Protein AF-0000000080283613 (afdb_homodimer)

Nearest PDB structures (foldseek):
  2hh6-assembly1_A-2  TM=7.782E-01  e=1.490E-05  Halalkalibacterium halodurans
  2o4t-assembly1_A-2  TM=7.620E-01  e=9.852E-04  Halalkalibacterium halodurans
  2o3l-assembly2_B  TM=8.936E-01  e=4.962E-03  Bacillus cereus ATCC 10987
  2hh6-assembly1_A-2  TM=7.787E-01  e=1.954E-05  Halalkalibacterium halodurans
  2o4t-assembly1_A-2  TM=7.621E-01  e=9.080E-04  Halalkalibacterium halodurans

Organism: Amycolatopsis orientalis (NCBI:txid31958)

Solvent-accessible surface area (backbone atoms only — not comparable to full-atom values): 13951 Å² total; per-residue (Å²): 130,65,65,64,50,48,53,50,48,51,50,51,52,51,50,50,50,50,53,52,50,52,52,49,52,50,51,51,49,52,54,55,44,67,70,39,58,70,45,58,30,43,31,48,50,24,52,48,56,44,38,75,74,58,33,36,85,50,66,68,58,33,52,52,49,54,47,51,50,51,51,54,52,51,52,27,61,75,68,65,50,56,57,51,74,75,40,46,95,42,51,63,61,41,52,43,56,58,28,51,76,38,79,85,22,29,60,65,63,49,46,48,50,49,32,43,49,32,39,49,51,22,35,52,50,54,59,54,63,76,100,130,64,65,64,52,48,54,49,48,51,50,50,51,50,52,51,52,50,52,52,51,50,52,50,52,49,51,50,47,52,54,55,43,67,68,40,60,68,46,58,30,44,31,48,51,24,51,49,55,44,40,75,75,55,34,35,86,49,68,68,58,33,52,52,48,53,48,50,52,48,52,54,52,51,52,28,60,74,68,64,50,56,57,51,75,76,40,46,94,42,51,64,60,43,52,43,56,60,28,51,75,37,82,84,21,28,60,66,62,50,47,49,51,50,31,43,50,31,39,49,54,22,36,50,50,54,59,54,64,77,100

Structure (mmCIF, N/CA/C/O backbone):
data_AF-0000000080283613-model_v1
#
loop_
_entity.id
_entity.type
_entity.pdbx_description
1 polymer 'DUF1048 domain-containing protein'
#
loop_
_atom_site.group_PDB
_atom_site.id
_atom_site.type_symbol
_atom_site.label_atom_id
_atom_site.label_alt_id
_atom_site.label_comp_id
_atom_site.label_asym_id
_atom_site.label_entity_id
_atom_site.label_seq_id
_atom_site.pdbx_PDB_ins_code
_atom_site.Cartn_x
_atom_site.Cartn_y
_atom_site.Cartn_z
_atom_site.occupancy
_atom_site.B_iso_or_equiv
_atom_site.auth_seq_id
_atom_site.auth_comp_id
_atom_site.auth_asym_id
_atom_site.auth_atom_id
_atom_site.pdbx_PDB_model_num
ATOM 1 N N . MET A 1 1 ? -47.25 -11.719 -13.688 1 43.16 1 MET A N 1
ATOM 2 C CA . MET A 1 1 ? -46.344 -12.406 -12.766 1 43.16 1 MET A CA 1
ATOM 3 C C . MET A 1 1 ? -45 -12.656 -13.422 1 43.16 1 MET A C 1
ATOM 5 O O . MET A 1 1 ? -44 -12.898 -12.727 1 43.16 1 MET A O 1
ATOM 9 N N . SER A 1 2 ? -44.844 -13.016 -14.789 1 56.16 2 SER A N 1
ATOM 10 C CA . SER A 1 2 ? -44.062 -14.016 -15.523 1 56.16 2 SER A CA 1
ATOM 11 C C . SER A 1 2 ? -42.719 -13.461 -15.922 1 56.16 2 SER A C 1
ATOM 13 O O . SER A 1 2 ? -41.719 -14.172 -15.859 1 56.16 2 SER A O 1
ATOM 15 N N . THR A 1 3 ? -42.719 -12.234 -16.453 1 64.81 3 THR A N 1
ATOM 16 C CA . THR A 1 3 ? -41.531 -11.781 -17.141 1 64.81 3 THR A CA 1
ATOM 17 C C . THR A 1 3 ? -40.469 -11.344 -16.125 1 64.81 3 THR A C 1
ATOM 19 O O . THR A 1 3 ? -39.281 -11.508 -16.359 1 64.81 3 THR A O 1
ATOM 22 N N . SER A 1 4 ? -40.844 -10.836 -15.062 1 71.5 4 SER A N 1
ATOM 23 C CA . SER A 1 4 ? -39.906 -10.391 -14.055 1 71.5 4 SER A CA 1
ATOM 24 C C . SER A 1 4 ? -39.156 -11.578 -13.43 1 71.5 4 SER A C 1
ATOM 26 O O . SER A 1 4 ? -37.969 -11.477 -13.102 1 71.5 4 SER A O 1
ATOM 28 N N . ASP A 1 5 ? -39.938 -12.648 -13.391 1 70.5 5 ASP A N 1
ATOM 29 C CA . ASP A 1 5 ? -39.375 -13.859 -12.805 1 70.5 5 ASP A CA 1
ATOM 30 C C . ASP A 1 5 ? -38.312 -14.469 -13.703 1 70.5 5 ASP A C 1
ATOM 32 O O . ASP A 1 5 ? -37.312 -15.008 -13.211 1 70.5 5 ASP A O 1
ATOM 36 N N . THR A 1 6 ? -38.562 -14.164 -15.008 1 82.44 6 THR A N 1
ATOM 37 C CA . THR A 1 6 ? -37.625 -14.727 -15.961 1 82.44 6 THR A CA 1
ATOM 38 C C . THR A 1 6 ? -36.312 -13.953 -15.961 1 82.44 6 THR A C 1
ATOM 40 O O . THR A 1 6 ? -35.219 -14.547 -16 1 82.44 6 THR A O 1
ATOM 43 N N . GLU A 1 7 ? -36.406 -12.641 -15.805 1 85.44 7 GLU A N 1
ATOM 44 C CA . GLU A 1 7 ? -35.219 -11.812 -15.789 1 85.44 7 GLU A CA 1
ATOM 45 C C . GLU A 1 7 ? -34.375 -12.062 -14.531 1 85.44 7 GLU A C 1
ATOM 47 O O . GLU A 1 7 ? -33.156 -12.133 -14.594 1 85.44 7 GLU A O 1
ATOM 52 N N . GLU A 1 8 ? -35.156 -12.227 -13.453 1 87.62 8 GLU A N 1
ATOM 53 C CA . GLU A 1 8 ? -34.469 -12.562 -12.203 1 87.62 8 GLU A CA 1
ATOM 54 C C . GLU A 1 8 ? -33.844 -13.938 -12.281 1 87.62 8 GLU A C 1
ATOM 56 O O . GLU A 1 8 ? -32.719 -14.133 -11.789 1 87.62 8 GLU A O 1
ATOM 61 N N . GLY A 1 9 ? -34.5 -14.805 -12.844 1 86.88 9 GLY A N 1
ATOM 62 C CA . GLY A 1 9 ? -33.969 -16.141 -13.055 1 86.88 9 GLY A CA 1
ATOM 63 C C . GLY A 1 9 ? -32.719 -16.141 -13.914 1 86.88 9 GLY A C 1
ATOM 64 O O . GLY A 1 9 ? -31.734 -16.828 -13.586 1 86.88 9 GLY A O 1
ATOM 65 N N . ASN A 1 10 ? -32.75 -15.305 -14.93 1 89.75 10 ASN A N 1
ATOM 66 C CA . ASN A 1 10 ? -31.594 -15.195 -15.828 1 89.75 10 ASN A CA 1
ATOM 67 C C . ASN A 1 10 ? -30.391 -14.555 -15.133 1 89.75 10 ASN A C 1
ATOM 69 O O . ASN A 1 10 ? -29.266 -15 -15.305 1 89.75 10 ASN A O 1
ATOM 73 N N . PHE A 1 11 ? -30.828 -13.555 -14.328 1 89.19 11 PHE A N 1
ATOM 74 C CA . PHE A 1 11 ? -29.766 -12.883 -13.586 1 89.19 11 PHE A CA 1
ATOM 75 C C . PHE A 1 11 ? -29.094 -13.836 -12.609 1 89.19 11 PHE A C 1
ATOM 77 O O . PHE A 1 11 ? -27.875 -13.906 -12.539 1 89.19 11 PHE A O 1
ATOM 84 N N . ILE A 1 12 ? -29.797 -14.609 -11.867 1 90.62 12 ILE A N 1
ATOM 85 C CA . ILE A 1 12 ? -29.281 -15.531 -10.859 1 90.62 12 ILE A CA 1
ATOM 86 C C . ILE A 1 12 ? -28.453 -16.625 -11.531 1 90.62 12 ILE A C 1
ATOM 88 O O . ILE A 1 12 ? -27.391 -17 -11.031 1 90.62 12 ILE A O 1
ATOM 92 N N . SER A 1 13 ? -29 -17.094 -12.625 1 89.88 13 SER A N 1
ATOM 93 C CA . SER A 1 13 ? -28.297 -18.141 -13.359 1 89.88 13 SER A CA 1
ATOM 94 C C . SER A 1 13 ? -26.938 -17.641 -13.859 1 89.88 13 SER A C 1
ATOM 96 O O . SER A 1 13 ? -25.938 -18.359 -13.797 1 89.88 13 SER A O 1
ATOM 98 N N . ARG A 1 14 ? -26.922 -16.484 -14.297 1 87.38 14 ARG A N 1
ATOM 99 C CA . ARG A 1 14 ? -25.688 -15.883 -14.781 1 87.38 14 ARG A CA 1
ATOM 100 C C . ARG A 1 14 ? -24.672 -15.703 -13.648 1 87.38 14 ARG A C 1
ATOM 102 O O . ARG A 1 14 ? -23.5 -16.031 -13.797 1 87.38 14 ARG A O 1
ATOM 109 N N . ALA A 1 15 ? -25.25 -15.289 -12.562 1 87.31 15 ALA A N 1
ATOM 110 C CA . ALA A 1 15 ? 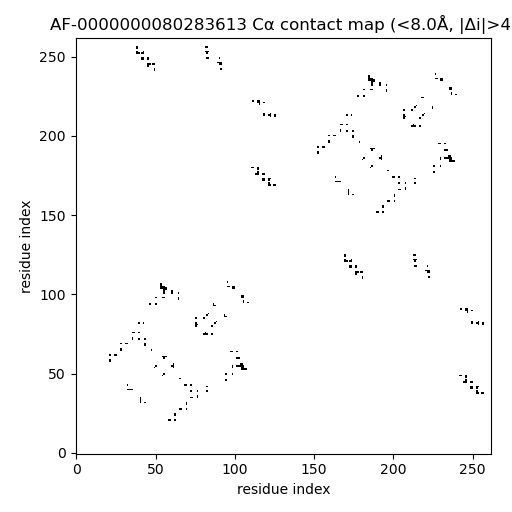-24.422 -15.078 -11.391 1 87.31 15 ALA A CA 1
ATOM 111 C C . ALA A 1 15 ? -23.828 -16.406 -10.891 1 87.31 15 ALA A C 1
ATOM 113 O O . ALA A 1 15 ? -22.641 -16.484 -10.578 1 87.31 15 ALA A O 1
ATOM 114 N N . LEU A 1 16 ? -24.562 -17.375 -10.844 1 88.94 16 LEU A N 1
ATOM 115 C CA . LEU A 1 16 ? -24.125 -18.688 -10.406 1 88.94 16 LEU A CA 1
ATOM 116 C C . LEU A 1 16 ? -23.062 -19.25 -11.352 1 88.94 16 LEU A C 1
ATOM 118 O O . LEU A 1 16 ? -22.078 -19.828 -10.906 1 88.94 16 LEU A O 1
ATOM 122 N N . SER A 1 17 ? -23.328 -19.094 -12.586 1 87.69 17 SER A N 1
ATOM 123 C CA . SER A 1 17 ? -22.375 -19.562 -13.594 1 87.69 17 SER A CA 1
ATOM 124 C C . SER A 1 17 ? -21.031 -18.844 -13.461 1 87.69 17 SER A C 1
ATOM 126 O O . SER A 1 17 ? -19.969 -19.469 -13.609 1 87.69 17 SER A O 1
ATOM 128 N N . GLN A 1 18 ? -21.141 -17.609 -13.195 1 87.31 18 GLN A N 1
ATOM 129 C CA . GLN A 1 18 ? -19.922 -16.828 -13.016 1 87.31 18 GLN A CA 1
ATOM 130 C C . GLN A 1 18 ? -19.125 -17.312 -11.805 1 87.31 18 GLN A C 1
ATOM 132 O O . GLN A 1 18 ? -17.906 -17.5 -11.875 1 87.31 18 GLN A O 1
ATOM 137 N N . VAL A 1 19 ? -19.781 -17.578 -10.75 1 87.31 19 VAL A N 1
ATOM 138 C CA . VAL A 1 19 ? -19.172 -18.016 -9.508 1 87.31 19 VAL A CA 1
ATOM 139 C C . VAL A 1 19 ? -18.531 -19.391 -9.703 1 87.31 19 VAL A C 1
ATOM 141 O O . VAL A 1 19 ? -17.391 -19.609 -9.281 1 87.31 19 VAL A O 1
ATOM 144 N N . ILE A 1 20 ? -19.156 -20.25 -10.352 1 83.62 20 ILE A N 1
ATOM 145 C CA . ILE A 1 20 ? -18.641 -21.594 -10.625 1 83.62 20 ILE A CA 1
ATOM 146 C C . ILE A 1 20 ? -17.422 -21.5 -11.531 1 83.62 20 ILE A C 1
ATOM 148 O O . ILE A 1 20 ? -16.406 -22.172 -11.297 1 83.62 20 ILE A O 1
ATOM 152 N N . GLY A 1 21 ? -17.516 -20.656 -12.5 1 84.25 21 GLY A N 1
ATOM 153 C CA . GLY A 1 21 ? -16.391 -20.453 -13.406 1 84.25 21 GLY A CA 1
ATOM 154 C C . GLY A 1 21 ? -15.164 -19.906 -12.703 1 84.25 21 GLY A C 1
ATOM 155 O O . GLY A 1 21 ? -14.047 -20.375 -12.945 1 84.25 21 GLY A O 1
ATOM 156 N N . ASP A 1 22 ? -15.469 -19.016 -11.844 1 90 22 ASP A N 1
ATOM 157 C CA . ASP A 1 22 ? -14.375 -18.406 -11.086 1 90 22 ASP A CA 1
ATOM 158 C C . ASP A 1 22 ? -13.711 -19.438 -10.172 1 90 22 ASP A C 1
ATOM 160 O O . ASP A 1 22 ? -12.484 -19.484 -10.07 1 90 22 ASP A O 1
ATOM 164 N N . LYS A 1 23 ? -14.469 -20.219 -9.586 1 93 23 LYS A N 1
ATOM 165 C CA . LYS A 1 23 ? -13.945 -21.25 -8.695 1 93 23 LYS A CA 1
ATOM 166 C C . LYS A 1 23 ? -13.125 -22.281 -9.461 1 93 23 LYS A C 1
ATOM 168 O O . LYS A 1 23 ? -12.094 -22.75 -8.977 1 93 23 LYS A O 1
ATOM 173 N N . ARG A 1 24 ? -13.633 -22.672 -10.625 1 95.06 24 ARG A N 1
ATOM 174 C CA . ARG A 1 24 ? -12.914 -23.625 -11.469 1 95.06 24 ARG A CA 1
ATOM 175 C C . ARG A 1 24 ? -11.562 -23.047 -11.898 1 95.06 24 ARG A C 1
ATOM 177 O O . ARG A 1 24 ? -10.547 -23.75 -11.828 1 95.06 24 ARG A O 1
ATOM 184 N N . ARG A 1 25 ? -11.555 -21.922 -12.344 1 96.12 25 ARG A N 1
ATOM 185 C CA . ARG A 1 25 ? -10.312 -21.297 -12.773 1 96.12 25 ARG A CA 1
ATOM 186 C C . ARG A 1 25 ? -9.328 -21.172 -11.617 1 96.12 25 ARG A C 1
ATOM 188 O O . ARG A 1 25 ? -8.125 -21.359 -11.797 1 96.12 25 ARG A O 1
ATOM 195 N N . TRP A 1 26 ? -9.844 -20.922 -10.438 1 96.56 26 TRP A N 1
ATOM 196 C CA . TRP A 1 26 ? -9 -20.844 -9.25 1 96.56 26 TRP A CA 1
ATOM 197 C C . TRP A 1 26 ? -8.367 -22.203 -8.953 1 96.56 26 TRP A C 1
ATOM 199 O O . TRP A 1 26 ? -7.164 -22.297 -8.695 1 96.56 26 TRP A O 1
ATOM 209 N N . ARG A 1 27 ? -9.164 -23.172 -9.078 1 96.75 27 ARG A N 1
ATOM 210 C CA . ARG A 1 27 ? -8.656 -24.516 -8.844 1 96.75 27 ARG A CA 1
ATOM 211 C C . ARG A 1 27 ? -7.59 -24.891 -9.867 1 96.75 27 ARG A C 1
ATOM 213 O O . ARG A 1 27 ? -6.586 -25.516 -9.523 1 96.75 27 ARG A O 1
ATOM 220 N N . GLN A 1 28 ? -7.852 -24.547 -11.047 1 97.94 28 GLN A N 1
ATOM 221 C CA . GLN A 1 28 ? -6.879 -24.797 -12.102 1 97.94 28 GLN A CA 1
ATOM 222 C C . GLN A 1 28 ? -5.586 -24.031 -11.852 1 97.94 28 GLN A C 1
ATOM 224 O O . GLN A 1 28 ? -4.492 -24.578 -12.023 1 97.94 28 GLN A O 1
ATOM 229 N N . TYR A 1 29 ? -5.672 -22.797 -11.484 1 98.25 29 TYR A N 1
ATOM 230 C CA . TYR A 1 29 ? -4.52 -21.969 -11.148 1 98.25 29 TYR A CA 1
ATOM 231 C C . TYR A 1 29 ? -3.699 -22.609 -10.031 1 98.25 29 TYR A C 1
ATOM 233 O O . TYR A 1 29 ? -2.479 -22.734 -10.148 1 98.25 29 TYR A O 1
ATOM 241 N N . LYS A 1 30 ? -4.352 -23.047 -9 1 98.31 30 LYS A N 1
ATOM 242 C CA . LYS A 1 30 ? -3.66 -23.641 -7.863 1 98.31 30 LYS A CA 1
ATOM 243 C C . LYS A 1 30 ? -2.977 -24.938 -8.258 1 98.31 30 LYS A C 1
ATOM 245 O O . LYS A 1 30 ? -1.883 -25.25 -7.777 1 98.31 30 LYS A O 1
ATOM 250 N N . ALA A 1 31 ? -3.66 -25.734 -9.125 1 98.56 31 ALA A N 1
ATOM 251 C CA . ALA A 1 31 ? -3.062 -26.96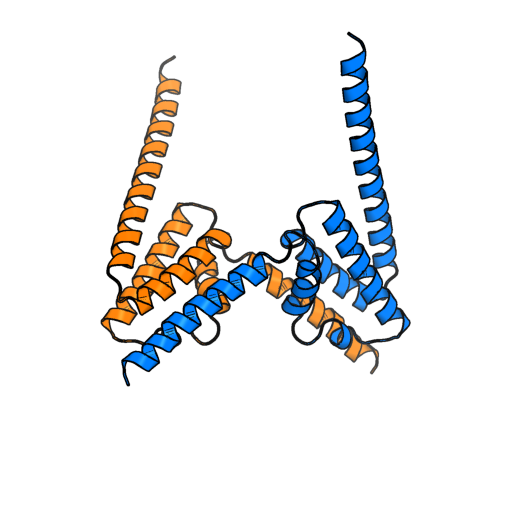9 -9.625 1 98.56 31 ALA A CA 1
ATOM 252 C C . ALA A 1 31 ? -1.787 -26.688 -10.414 1 98.56 31 ALA A C 1
ATOM 254 O O . ALA A 1 31 ? -0.791 -27.391 -10.273 1 98.56 31 ALA A O 1
ATOM 255 N N . ARG A 1 32 ? -1.841 -25.656 -11.234 1 98.69 32 ARG A N 1
ATOM 256 C CA . ARG A 1 32 ? -0.672 -25.234 -12 1 98.69 32 ARG A CA 1
ATOM 257 C C . ARG A 1 32 ? 0.475 -24.844 -11.078 1 98.69 32 ARG A C 1
ATOM 259 O O . ARG A 1 32 ? 1.613 -25.266 -11.266 1 98.69 32 ARG A O 1
ATOM 266 N N . VAL A 1 33 ? 0.174 -24.078 -10.086 1 98.69 33 VAL A N 1
ATOM 267 C CA . VAL A 1 33 ? 1.188 -23.578 -9.164 1 98.69 33 VAL A CA 1
ATOM 268 C C . VAL A 1 33 ? 1.813 -24.75 -8.406 1 98.69 33 VAL A C 1
ATOM 270 O O . VAL A 1 33 ? 3.031 -24.797 -8.211 1 98.69 33 VAL A O 1
ATOM 273 N N . LYS A 1 34 ? 1.028 -25.688 -8.055 1 98.56 34 LYS A N 1
ATOM 274 C CA . LYS A 1 34 ? 1.486 -26.859 -7.309 1 98.56 34 LYS A CA 1
ATOM 275 C C . LYS A 1 34 ? 2.488 -27.672 -8.125 1 98.56 34 LYS A C 1
ATOM 277 O O . LYS A 1 34 ? 3.348 -28.344 -7.559 1 98.56 34 LYS A O 1
ATOM 282 N N . GLN A 1 35 ? 2.426 -27.609 -9.398 1 98.44 35 GLN A N 1
ATOM 283 C CA . GLN A 1 35 ? 3.281 -28.406 -10.273 1 98.44 35 GLN A CA 1
ATOM 284 C C . GLN A 1 35 ? 4.633 -27.719 -10.484 1 98.44 35 GLN A C 1
ATOM 286 O O . GLN A 1 35 ? 5.551 -28.328 -11.047 1 98.44 35 GLN A O 1
ATOM 291 N N . LEU A 1 36 ? 4.773 -26.5 -10.07 1 98.62 36 LEU A N 1
ATOM 292 C CA . LEU A 1 36 ? 6.031 -25.781 -10.234 1 98.62 36 LEU A CA 1
ATOM 293 C C . LEU A 1 36 ? 7.117 -26.375 -9.336 1 98.62 36 LEU A C 1
ATOM 295 O O . LEU A 1 36 ? 6.82 -26.906 -8.266 1 98.62 36 LEU A O 1
ATOM 299 N N . PRO A 1 37 ? 8.391 -26.281 -9.812 1 98.12 37 PRO A N 1
ATOM 300 C CA . PRO A 1 37 ? 9.477 -26.609 -8.891 1 98.12 37 PRO A CA 1
ATOM 301 C C . PRO A 1 37 ? 9.398 -25.844 -7.578 1 98.12 37 PRO A C 1
ATOM 303 O O . PRO A 1 37 ? 8.875 -24.719 -7.551 1 98.12 37 PRO A O 1
ATOM 306 N N . PRO A 1 38 ? 9.906 -26.281 -6.512 1 97.5 38 PRO A N 1
ATOM 307 C CA . PRO A 1 38 ? 9.672 -25.75 -5.172 1 97.5 38 PRO A CA 1
ATOM 308 C C . PRO A 1 38 ? 10.023 -24.266 -5.066 1 97.5 38 PRO A C 1
ATOM 310 O O . PRO A 1 38 ? 9.258 -23.484 -4.488 1 97.5 38 PRO A O 1
ATOM 313 N N . ASP A 1 39 ? 11.172 -23.859 -5.641 1 97.5 39 ASP A N 1
ATOM 314 C CA . ASP A 1 39 ? 11.578 -22.469 -5.508 1 97.5 39 ASP A CA 1
ATOM 315 C C . ASP A 1 39 ? 10.656 -21.547 -6.312 1 97.5 39 ASP A C 1
ATOM 317 O O . ASP A 1 39 ? 10.305 -20.453 -5.855 1 97.5 39 ASP A O 1
ATOM 321 N N . TYR A 1 40 ? 10.25 -22.031 -7.484 1 98.5 40 TYR A N 1
ATOM 322 C CA . TYR A 1 40 ? 9.328 -21.25 -8.297 1 98.5 40 TYR A CA 1
ATOM 323 C C . TYR A 1 40 ? 7.957 -21.156 -7.641 1 98.5 40 TYR A C 1
ATOM 325 O O . TYR A 1 40 ? 7.316 -20.109 -7.656 1 98.5 40 TYR A O 1
ATOM 333 N N . ARG A 1 41 ? 7.551 -22.234 -7.023 1 98.62 41 ARG A N 1
ATOM 334 C CA . ARG A 1 41 ? 6.285 -22.266 -6.301 1 98.62 41 ARG A CA 1
ATOM 335 C C . ARG A 1 41 ? 6.293 -21.281 -5.137 1 98.62 41 ARG A C 1
ATOM 337 O O . ARG A 1 41 ? 5.336 -20.531 -4.949 1 98.62 41 ARG A O 1
ATOM 344 N N . ALA A 1 42 ? 7.398 -21.25 -4.41 1 98.25 42 ALA A N 1
ATOM 345 C CA . ALA A 1 42 ? 7.531 -20.328 -3.283 1 98.25 42 ALA A CA 1
ATOM 346 C C . ALA A 1 42 ? 7.453 -18.875 -3.752 1 98.25 42 ALA A C 1
ATOM 348 O O . ALA A 1 42 ? 6.84 -18.031 -3.092 1 98.25 42 ALA A O 1
ATOM 349 N N . ALA A 1 43 ? 8.086 -18.609 -4.914 1 98.62 43 ALA A N 1
ATOM 350 C CA . ALA A 1 43 ? 8.039 -17.266 -5.48 1 98.62 43 ALA A CA 1
ATOM 351 C C . ALA A 1 43 ? 6.613 -16.875 -5.855 1 98.62 43 ALA A C 1
ATOM 353 O O . ALA A 1 43 ? 6.148 -15.789 -5.512 1 98.62 43 ALA A O 1
ATOM 354 N N . VAL A 1 44 ? 5.918 -17.781 -6.469 1 98.81 44 VAL A N 1
ATOM 355 C CA . VAL A 1 44 ? 4.551 -17.516 -6.902 1 98.81 44 VAL A CA 1
ATOM 356 C C . VAL A 1 44 ? 3.646 -17.344 -5.684 1 98.81 44 VAL A C 1
ATOM 358 O O . VAL A 1 44 ? 2.758 -16.484 -5.672 1 98.81 44 VAL A O 1
ATOM 361 N N . ASP A 1 45 ? 3.898 -18.094 -4.648 1 98.62 45 ASP A N 1
ATOM 362 C CA . ASP A 1 45 ? 3.125 -17.953 -3.42 1 98.62 45 ASP A CA 1
ATOM 363 C C . ASP A 1 45 ? 3.295 -16.547 -2.828 1 98.62 45 ASP A C 1
ATOM 365 O O . ASP A 1 45 ? 2.33 -15.953 -2.348 1 98.62 45 ASP A O 1
ATOM 369 N N . GLY A 1 46 ? 4.527 -16.062 -2.855 1 98.5 46 GLY A N 1
ATOM 370 C CA . GLY A 1 46 ? 4.781 -14.695 -2.42 1 98.5 46 GLY A CA 1
ATOM 371 C C . GLY A 1 46 ? 4.062 -13.656 -3.262 1 98.5 46 GLY A C 1
ATOM 372 O O . GLY A 1 46 ? 3.453 -12.727 -2.725 1 98.5 46 GLY A O 1
ATOM 373 N N . VAL A 1 47 ? 4.062 -13.836 -4.555 1 98.75 47 VAL A N 1
ATOM 374 C CA . VAL A 1 47 ? 3.383 -12.938 -5.48 1 98.75 47 VAL A CA 1
ATOM 375 C C . VAL A 1 47 ? 1.875 -13.008 -5.254 1 98.75 47 VAL A C 1
ATOM 377 O O . VAL A 1 47 ? 1.205 -11.969 -5.184 1 98.75 47 VAL A O 1
ATOM 380 N N . GLU A 1 48 ? 1.401 -14.188 -5.117 1 98.5 48 GLU A N 1
ATOM 381 C CA . GLU A 1 48 ? -0.023 -14.414 -4.891 1 98.5 48 GLU A CA 1
ATOM 382 C C . GLU A 1 48 ? -0.508 -13.688 -3.643 1 98.5 48 GLU A C 1
ATOM 384 O O . GLU A 1 48 ? -1.526 -12.992 -3.678 1 98.5 48 GLU A O 1
ATOM 389 N N . ARG A 1 49 ? 0.193 -13.844 -2.588 1 97.69 49 ARG A N 1
ATOM 390 C CA . ARG A 1 49 ? -0.173 -13.18 -1.343 1 97.69 49 ARG A CA 1
ATOM 391 C C . ARG A 1 49 ? -0.218 -11.664 -1.524 1 97.69 49 ARG A C 1
ATOM 393 O O . ARG A 1 49 ? -1.15 -11.008 -1.06 1 97.69 49 ARG A O 1
ATOM 400 N N . TYR A 1 50 ? 0.764 -11.125 -2.189 1 97.69 50 TYR A N 1
ATOM 401 C CA . TYR A 1 50 ? 0.814 -9.688 -2.441 1 97.69 50 TYR A CA 1
ATOM 402 C C . TYR A 1 50 ? -0.372 -9.242 -3.289 1 97.69 50 TYR A C 1
ATOM 404 O O . TYR A 1 50 ? -0.981 -8.203 -3.016 1 97.69 50 TYR A O 1
ATOM 412 N N . LEU A 1 51 ? -0.728 -10.031 -4.297 1 96.88 51 LEU A N 1
ATOM 413 C CA . LEU A 1 51 ? -1.838 -9.703 -5.188 1 96.88 51 LEU A CA 1
ATOM 414 C C . LEU A 1 51 ? -3.168 -9.773 -4.445 1 96.88 51 LEU A C 1
ATOM 416 O O . LEU A 1 51 ? -4.098 -9.031 -4.754 1 96.88 51 LEU A O 1
ATOM 420 N N . MET A 1 52 ? -3.279 -10.672 -3.482 1 95 52 MET A N 1
ATOM 421 C CA . MET A 1 52 ? -4.496 -10.789 -2.686 1 95 52 MET A CA 1
ATOM 422 C C . MET A 1 52 ? -4.754 -9.508 -1.894 1 95 52 MET A C 1
ATOM 424 O O . MET A 1 52 ? -5.906 -9.156 -1.628 1 95 52 MET A O 1
ATOM 428 N N . HIS A 1 53 ? -3.73 -8.781 -1.635 1 92.88 53 HIS A N 1
ATOM 429 C CA . HIS A 1 53 ? -3.869 -7.562 -0.842 1 92.88 53 HIS A CA 1
ATOM 430 C C . HIS A 1 53 ? -4.004 -6.332 -1.736 1 92.88 53 HIS A C 1
ATOM 432 O O . HIS A 1 53 ? -4.758 -5.41 -1.424 1 92.88 53 HIS A O 1
ATOM 438 N N . PHE A 1 54 ? -3.277 -6.375 -2.906 1 92.44 54 PHE A N 1
ATOM 439 C CA . PHE A 1 54 ? -3.131 -5.113 -3.619 1 92.44 54 PHE A CA 1
ATOM 440 C C . PHE A 1 54 ? -3.512 -5.273 -5.086 1 92.44 54 PHE A C 1
ATOM 442 O O . PHE A 1 54 ? -3.428 -4.316 -5.863 1 92.44 54 PHE A O 1
ATOM 449 N N . GLY A 1 55 ? -3.867 -6.461 -5.461 1 93.56 55 GLY A N 1
ATOM 450 C CA . GLY A 1 55 ? -4.266 -6.707 -6.836 1 93.56 55 GLY A CA 1
ATOM 451 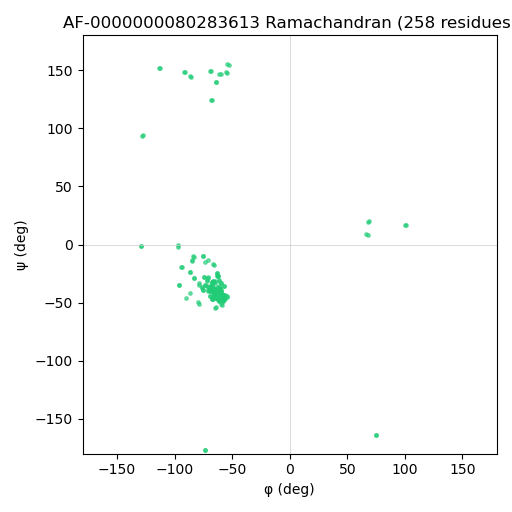C C . GLY A 1 55 ? -5.641 -6.156 -7.168 1 93.56 55 GLY A C 1
ATOM 452 O O . GLY A 1 55 ? -6.227 -5.418 -6.375 1 93.56 55 GLY A O 1
ATOM 453 N N . PRO A 1 56 ? -6.07 -6.434 -8.422 1 92.44 56 PRO A N 1
ATOM 454 C CA . PRO A 1 56 ? -7.41 -6 -8.836 1 92.44 56 PRO A CA 1
ATOM 455 C C . PRO A 1 56 ? -8.508 -6.504 -7.895 1 92.44 56 PRO A C 1
ATOM 457 O O . PRO A 1 56 ? -8.438 -7.633 -7.406 1 92.44 56 PRO A O 1
ATOM 460 N N . THR A 1 57 ? -9.594 -5.695 -7.754 1 88.62 57 THR A N 1
ATOM 461 C CA . THR A 1 57 ? -10.648 -6.035 -6.809 1 88.62 57 THR A CA 1
ATOM 462 C C . THR A 1 57 ? -11.773 -6.801 -7.504 1 88.62 57 THR A C 1
ATOM 464 O O . THR A 1 57 ? -12.586 -7.449 -6.844 1 88.62 57 THR A O 1
ATOM 467 N N . ASP A 1 58 ? -11.781 -6.652 -8.781 1 90.31 58 ASP A N 1
ATOM 468 C CA . ASP A 1 58 ? -12.797 -7.418 -9.492 1 90.31 58 ASP A CA 1
ATOM 469 C C . ASP A 1 58 ? -12.305 -8.828 -9.805 1 90.31 58 ASP A C 1
ATOM 471 O O . ASP A 1 58 ? -11.133 -9.023 -10.133 1 90.31 58 ASP A O 1
ATOM 475 N N . GLY A 1 59 ? -13.188 -9.781 -9.758 1 90 59 GLY A N 1
ATOM 476 C CA . GLY A 1 59 ? -12.852 -11.195 -9.836 1 90 59 GLY A CA 1
ATOM 477 C C . GLY A 1 59 ? -12.234 -11.594 -11.164 1 90 59 GLY A C 1
ATOM 478 O O . GLY A 1 59 ? -11.273 -12.367 -11.195 1 90 59 GLY A O 1
ATOM 479 N N . GLU A 1 60 ? -12.781 -11.055 -12.195 1 92.25 60 GLU A N 1
ATOM 480 C CA . GLU A 1 60 ? -12.297 -11.438 -13.523 1 92.25 60 GLU A CA 1
ATOM 481 C C . GLU A 1 60 ? -10.859 -10.969 -13.742 1 92.25 60 GLU A C 1
ATOM 483 O O . GLU A 1 60 ? -10.016 -11.742 -14.203 1 92.25 60 GLU A O 1
ATOM 488 N N . SER A 1 61 ? -10.523 -9.695 -13.398 1 94 61 SER A N 1
ATOM 489 C CA . SER A 1 61 ? -9.18 -9.148 -13.531 1 94 61 SER A CA 1
ATOM 490 C C . SER A 1 61 ? -8.195 -9.891 -12.625 1 94 61 SER A C 1
ATOM 492 O O . SER A 1 61 ? -7.074 -10.195 -13.047 1 94 61 SER A O 1
ATOM 494 N N . ALA A 1 62 ? -8.68 -10.148 -11.43 1 93.94 62 ALA A N 1
ATOM 495 C CA . ALA A 1 62 ? -7.816 -10.867 -10.492 1 93.94 62 ALA A CA 1
ATOM 496 C C . ALA A 1 62 ? -7.465 -12.25 -11.023 1 93.94 62 ALA A C 1
ATOM 498 O O . ALA A 1 62 ? -6.289 -12.633 -11.055 1 93.94 62 ALA A O 1
ATOM 499 N N . THR A 1 63 ? -8.461 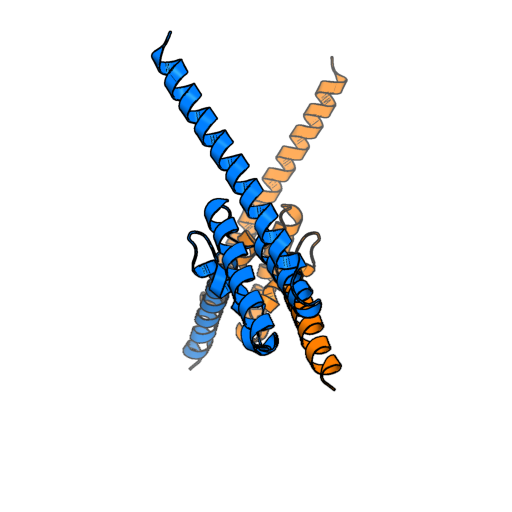-12.977 -11.484 1 95.75 63 THR A N 1
ATOM 500 C CA . THR A 1 63 ? -8.25 -14.312 -12.016 1 95.75 63 THR A CA 1
ATOM 501 C C . THR A 1 63 ? -7.285 -14.281 -13.195 1 95.75 63 THR A C 1
ATOM 503 O O . THR A 1 63 ? -6.348 -15.086 -13.258 1 95.75 63 THR A O 1
ATOM 506 N N . SER A 1 64 ? -7.484 -13.328 -14.07 1 96.12 64 SER A N 1
ATOM 507 C CA . SER A 1 64 ? -6.617 -13.195 -15.234 1 96.12 64 SER A CA 1
ATOM 508 C C . SER A 1 64 ? -5.176 -12.898 -14.82 1 96.12 64 SER A C 1
ATOM 510 O O . SER A 1 64 ? -4.234 -13.414 -15.422 1 96.12 64 SER A O 1
ATOM 512 N N . LEU A 1 65 ? -5.023 -12.109 -13.797 1 97 65 LEU A N 1
ATOM 513 C CA . LEU A 1 65 ? -3.688 -11.766 -13.328 1 97 65 LEU A CA 1
ATOM 514 C C . LEU A 1 65 ? -3.004 -12.977 -12.703 1 97 65 LEU A C 1
ATOM 516 O O . LEU A 1 65 ? -1.823 -13.227 -12.953 1 97 65 LEU A O 1
ATOM 520 N N . PHE A 1 66 ? -3.736 -13.773 -11.961 1 97.88 66 PHE A N 1
ATOM 521 C CA . PHE A 1 66 ? -3.168 -14.992 -11.398 1 97.88 66 PHE A CA 1
ATOM 522 C C . PHE A 1 66 ? -2.717 -15.945 -12.5 1 97.88 66 PHE A C 1
ATOM 524 O O . PHE A 1 66 ? -1.642 -16.547 -12.406 1 97.88 66 PHE A O 1
ATOM 531 N N . GLU A 1 67 ? -3.441 -16.031 -13.5 1 98.12 67 GLU A N 1
ATOM 532 C CA . GLU A 1 67 ? -3.092 -16.891 -14.625 1 98.12 67 GLU A CA 1
ATOM 533 C C . GLU A 1 67 ? -1.862 -16.359 -15.367 1 98.12 67 GLU A C 1
ATOM 535 O O . GLU A 1 67 ? -1.011 -17.141 -15.797 1 98.12 67 GLU A O 1
ATOM 540 N N . GLU A 1 68 ? -1.808 -15.062 -15.5 1 98.12 68 GLU A N 1
ATOM 541 C CA . GLU A 1 68 ? -0.625 -14.438 -16.078 1 98.12 68 GLU A CA 1
ATOM 542 C C . GLU A 1 68 ? 0.627 -14.766 -15.273 1 98.12 68 GLU A C 1
ATOM 544 O O . GLU A 1 68 ? 1.679 -15.07 -15.844 1 98.12 68 GLU A O 1
ATOM 549 N N . VAL A 1 69 ? 0.526 -14.727 -13.984 1 98.62 69 VAL A N 1
ATOM 550 C CA . VAL A 1 69 ? 1.642 -15.062 -13.109 1 98.62 69 VAL A CA 1
ATOM 551 C C . VAL A 1 69 ? 2.027 -16.531 -13.297 1 98.62 69 VAL A C 1
ATOM 553 O O . VAL A 1 69 ? 3.207 -16.844 -13.461 1 98.62 69 VAL A O 1
ATOM 556 N N . ALA A 1 70 ? 1.011 -17.422 -13.328 1 98.75 70 ALA A N 1
ATOM 557 C CA . ALA A 1 70 ? 1.303 -18.828 -13.562 1 98.75 70 ALA A CA 1
ATOM 558 C C . ALA A 1 70 ? 2.031 -19.031 -14.883 1 98.75 70 ALA A C 1
ATOM 560 O O . ALA A 1 70 ? 3.031 -19.75 -14.953 1 98.75 70 ALA A O 1
ATOM 561 N N . ASP A 1 71 ? 1.553 -18.344 -15.922 1 98.62 71 ASP A N 1
ATOM 562 C CA . ASP A 1 71 ? 2.182 -18.453 -17.234 1 98.62 71 ASP A CA 1
ATOM 563 C C . ASP A 1 71 ? 3.652 -18.047 -17.172 1 98.62 71 ASP A C 1
ATOM 565 O O . ASP A 1 71 ? 4.516 -18.734 -17.719 1 98.62 71 ASP A O 1
ATOM 569 N N . LEU A 1 72 ? 3.961 -16.969 -16.562 1 98.5 72 LEU A N 1
ATOM 570 C CA . LEU A 1 72 ? 5.309 -16.422 -16.484 1 98.5 72 LEU A CA 1
ATOM 571 C C . LEU A 1 72 ? 6.258 -17.375 -15.789 1 98.5 72 LEU A C 1
ATOM 573 O O . LEU A 1 72 ? 7.34 -17.672 -16.297 1 98.5 72 LEU A O 1
ATOM 577 N N . PHE A 1 73 ? 5.816 -17.922 -14.703 1 98.75 73 PHE A N 1
ATOM 578 C CA . PHE A 1 73 ? 6.723 -18.734 -13.898 1 98.75 73 PHE A CA 1
ATOM 579 C C . PHE A 1 73 ? 6.809 -20.156 -14.453 1 98.75 73 PHE A C 1
ATOM 581 O O . PHE A 1 73 ? 7.844 -20.812 -14.328 1 98.75 73 PHE A O 1
ATOM 588 N N . GLU A 1 74 ? 5.719 -20.625 -15.094 1 98.81 74 GLU A N 1
ATOM 589 C CA . GLU A 1 74 ? 5.785 -21.922 -15.789 1 98.81 74 GLU A CA 1
ATOM 590 C C . GLU A 1 74 ? 6.809 -21.875 -16.922 1 98.81 74 GLU A C 1
ATOM 592 O O . GLU A 1 74 ? 7.605 -22.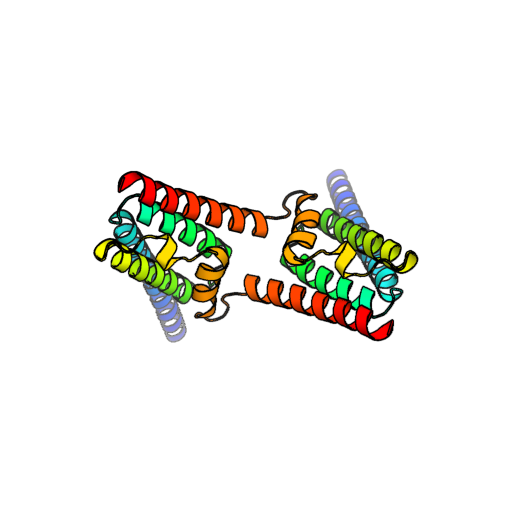812 -17.078 1 98.81 74 GLU A O 1
ATOM 597 N N . ARG A 1 75 ? 6.785 -20.844 -17.703 1 98.56 75 ARG A N 1
ATOM 598 C CA . ARG A 1 75 ? 7.734 -20.688 -18.797 1 98.56 75 ARG A CA 1
ATOM 599 C C . ARG A 1 75 ? 9.164 -20.594 -18.281 1 98.56 75 ARG A C 1
ATOM 601 O O . ARG A 1 75 ? 10.07 -21.219 -18.844 1 98.56 75 ARG A O 1
ATOM 608 N N . ALA A 1 76 ? 9.328 -19.812 -17.219 1 98.38 76 ALA A N 1
ATOM 609 C CA . ALA A 1 76 ? 10.656 -19.656 -16.641 1 98.38 76 ALA A CA 1
ATOM 610 C C . ALA A 1 76 ? 11.188 -21 -16.125 1 98.38 76 ALA A C 1
ATOM 612 O O . ALA A 1 76 ? 12.359 -21.328 -16.359 1 98.38 76 ALA A O 1
ATOM 613 N N . ALA A 1 77 ? 10.328 -21.734 -15.453 1 97.88 77 ALA A N 1
ATOM 614 C CA . ALA A 1 77 ? 10.727 -23.047 -14.938 1 97.88 77 ALA A CA 1
ATOM 615 C C . ALA A 1 77 ? 11.094 -24 -16.078 1 97.88 77 ALA A C 1
ATOM 617 O O . ALA A 1 77 ? 12.086 -24.719 -15.992 1 97.88 77 ALA A O 1
ATOM 618 N N . ALA A 1 78 ? 10.297 -23.922 -17.094 1 97.62 78 ALA A N 1
ATOM 619 C CA . ALA A 1 78 ? 10.523 -24.812 -18.219 1 97.62 78 ALA A CA 1
ATOM 620 C C . ALA A 1 78 ? 11.844 -24.484 -18.922 1 97.62 78 ALA A C 1
ATOM 622 O O . ALA A 1 78 ? 12.562 -25.391 -19.359 1 97.62 78 ALA A O 1
ATOM 623 N N . ASP A 1 79 ? 12.234 -23.172 -18.891 1 96.75 79 ASP A N 1
ATOM 624 C CA . ASP A 1 79 ? 13.422 -22.703 -19.609 1 96.75 79 ASP A CA 1
ATOM 625 C C . ASP A 1 79 ? 14.617 -22.625 -18.656 1 96.75 79 ASP A C 1
ATOM 627 O O . ASP A 1 79 ? 15.727 -22.281 -19.094 1 96.75 79 ASP A O 1
ATOM 631 N N . GLY A 1 80 ? 14.359 -22.922 -17.5 1 96.06 80 GLY A N 1
ATOM 632 C CA . GLY A 1 80 ? 15.422 -22.844 -16.516 1 96.06 80 GLY A CA 1
ATOM 633 C C . GLY A 1 80 ? 15.859 -21.406 -16.234 1 96.06 80 GLY A C 1
ATOM 634 O O . GLY A 1 80 ? 17 -21.172 -15.859 1 96.06 80 GLY A O 1
ATOM 635 N N . THR A 1 81 ? 15.055 -20.406 -16.531 1 97.69 81 THR A N 1
ATOM 636 C CA . THR A 1 81 ? 15.344 -19.016 -16.219 1 97.69 81 THR A CA 1
ATOM 637 C C . THR A 1 81 ? 15.312 -18.766 -14.719 1 97.69 81 THR A C 1
ATOM 639 O O . THR A 1 81 ? 14.32 -19.078 -14.055 1 97.69 81 THR A O 1
ATOM 642 N N . PRO A 1 82 ? 16.375 -18.25 -14.156 1 97.5 82 PRO A N 1
ATOM 643 C CA . PRO A 1 82 ? 16.375 -17.969 -12.711 1 97.5 82 PRO A CA 1
ATOM 644 C C . PRO A 1 82 ? 15.297 -16.984 -12.305 1 97.5 82 PRO A C 1
ATOM 646 O O . PRO A 1 82 ? 14.992 -16.047 -13.047 1 97.5 82 PRO A O 1
ATOM 649 N N . ILE A 1 83 ? 14.734 -17.109 -11.141 1 98.31 83 ILE A N 1
ATOM 650 C CA . ILE A 1 83 ? 13.656 -16.297 -10.594 1 98.31 83 ILE A CA 1
ATOM 651 C C . ILE A 1 83 ? 14.055 -14.82 -10.633 1 98.31 83 ILE A C 1
ATOM 653 O O . ILE A 1 83 ? 13.258 -13.961 -11.031 1 98.31 83 ILE A O 1
ATOM 657 N N . ARG A 1 84 ? 15.32 -14.555 -10.211 1 97.69 84 ARG A N 1
ATOM 658 C CA . ARG A 1 84 ? 15.789 -13.18 -10.148 1 97.69 84 ARG A CA 1
ATOM 659 C C . ARG A 1 84 ? 15.789 -12.539 -11.531 1 97.69 84 ARG A C 1
ATOM 661 O O . ARG A 1 84 ? 15.578 -11.328 -11.664 1 97.69 84 ARG A O 1
ATOM 668 N N . ARG A 1 85 ? 15.93 -13.297 -12.523 1 97.25 85 ARG A N 1
ATOM 669 C CA . ARG A 1 85 ? 15.914 -12.766 -13.883 1 97.25 85 ARG A CA 1
ATOM 670 C C . ARG A 1 85 ? 14.492 -12.398 -14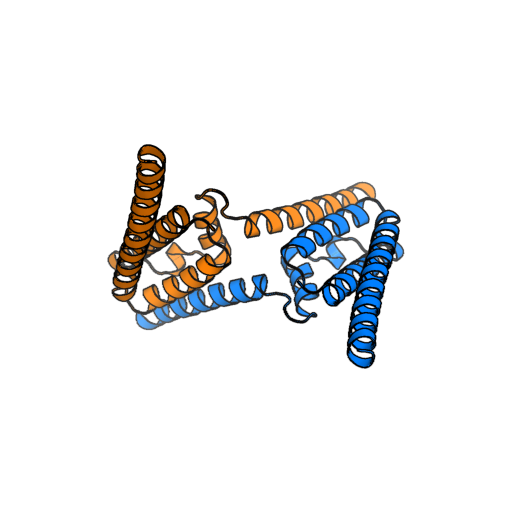.305 1 97.25 85 ARG A C 1
ATOM 672 O O . ARG A 1 85 ? 14.297 -11.469 -15.086 1 97.25 85 ARG A O 1
ATOM 679 N N . ILE A 1 86 ? 13.453 -13.008 -13.805 1 97.19 86 ILE A N 1
ATOM 680 C CA . ILE A 1 86 ? 12.039 -12.75 -14.086 1 97.19 86 ILE A CA 1
ATOM 681 C C . ILE A 1 86 ? 11.578 -11.523 -13.305 1 97.19 86 ILE A C 1
ATOM 683 O O . ILE A 1 86 ? 11.039 -10.578 -13.891 1 97.19 86 ILE A O 1
ATOM 687 N N . VAL A 1 87 ? 11.875 -11.562 -12.008 1 97.94 87 VAL A N 1
ATOM 688 C CA . VAL A 1 87 ? 11.305 -10.625 -11.039 1 97.94 87 VAL A CA 1
ATOM 689 C C . VAL A 1 87 ? 12.156 -9.359 -10.992 1 97.94 87 VAL A C 1
ATOM 691 O O . VAL A 1 87 ? 11.664 -8.281 -10.648 1 97.94 87 VAL A O 1
ATOM 694 N N . GLY A 1 88 ? 13.422 -9.508 -11.391 1 96.56 88 GLY A N 1
ATOM 695 C CA . GLY A 1 88 ? 14.344 -8.391 -11.281 1 96.56 88 GLY A CA 1
ATOM 696 C C . GLY A 1 88 ? 14.797 -8.133 -9.852 1 96.56 88 GLY A C 1
ATOM 697 O O . GLY A 1 88 ? 14.641 -8.992 -8.984 1 96.56 88 GLY A O 1
ATOM 698 N N . ASN A 1 89 ? 15.359 -6.93 -9.664 1 95.44 89 ASN A N 1
ATOM 699 C CA . ASN A 1 89 ? 15.93 -6.582 -8.367 1 95.44 89 ASN A CA 1
ATOM 700 C C . ASN A 1 89 ? 14.875 -6.039 -7.41 1 95.44 89 ASN A C 1
ATOM 702 O O . ASN A 1 89 ? 15.117 -5.922 -6.207 1 95.44 89 ASN A O 1
ATOM 706 N N . ASP A 1 90 ? 13.727 -5.715 -7.969 1 96.75 90 ASP A N 1
ATOM 707 C CA . ASP A 1 90 ? 12.656 -5.137 -7.164 1 96.75 90 ASP A CA 1
ATOM 708 C C . ASP A 1 90 ? 11.352 -5.895 -7.359 1 96.75 90 ASP A C 1
ATOM 710 O O . ASP A 1 90 ? 10.562 -5.57 -8.25 1 96.75 90 ASP A O 1
ATOM 714 N N . PRO A 1 91 ? 11.094 -6.883 -6.473 1 98.19 91 PRO A N 1
ATOM 715 C CA . PRO A 1 91 ? 9.883 -7.699 -6.602 1 98.19 91 PRO A CA 1
ATOM 716 C C . PRO A 1 91 ? 8.602 -6.867 -6.531 1 98.19 91 PRO A C 1
ATOM 718 O O . PRO A 1 91 ? 7.613 -7.195 -7.195 1 98.19 91 PRO A O 1
ATOM 721 N N . VAL A 1 92 ? 8.641 -5.781 -5.73 1 96.38 92 VAL A N 1
ATOM 722 C CA . VAL A 1 92 ? 7.449 -4.953 -5.574 1 96.38 92 VAL A CA 1
ATOM 723 C C . VAL A 1 92 ? 7.137 -4.238 -6.891 1 96.38 92 VAL A C 1
ATOM 725 O O . VAL A 1 92 ? 5.996 -4.25 -7.355 1 96.38 92 VAL A O 1
ATOM 728 N N . GLU A 1 93 ? 8.18 -3.666 -7.445 1 95.31 93 GLU A N 1
ATOM 729 C CA . GLU A 1 93 ? 8.008 -3.02 -8.742 1 95.31 93 GLU A CA 1
ATOM 730 C C . GLU A 1 93 ? 7.551 -4.02 -9.797 1 95.31 93 GLU A C 1
ATOM 732 O O . GLU A 1 93 ? 6.73 -3.689 -10.656 1 95.31 93 GLU A O 1
ATOM 737 N N . PHE A 1 94 ? 8.016 -5.27 -9.828 1 97.81 94 PHE A N 1
ATOM 738 C CA . PHE A 1 94 ? 7.652 -6.336 -10.758 1 97.81 94 PHE A CA 1
ATOM 739 C C . PHE A 1 94 ? 6.16 -6.625 -10.695 1 97.81 94 PHE A C 1
ATOM 741 O O . PHE A 1 94 ? 5.473 -6.605 -11.719 1 97.81 94 PHE A O 1
ATOM 748 N N . VAL A 1 95 ? 5.68 -6.844 -9.523 1 97.88 95 VAL A N 1
ATOM 749 C CA . VAL A 1 95 ? 4.277 -7.219 -9.367 1 97.88 95 VAL A CA 1
ATOM 750 C C . VAL A 1 95 ? 3.385 -6.016 -9.672 1 97.88 95 VAL A C 1
ATOM 752 O O . VAL A 1 95 ? 2.334 -6.156 -10.305 1 97.88 95 VAL A O 1
ATOM 755 N N . ASP A 1 96 ? 3.838 -4.828 -9.211 1 95 96 ASP A N 1
ATOM 756 C CA . ASP A 1 96 ? 3.068 -3.615 -9.477 1 95 96 ASP A CA 1
ATOM 757 C C . ASP A 1 96 ? 2.91 -3.379 -10.977 1 95 96 ASP A C 1
ATOM 759 O O . ASP A 1 96 ? 1.864 -2.908 -11.43 1 95 96 ASP A O 1
ATOM 763 N N . ALA A 1 97 ? 3.963 -3.66 -11.703 1 95.25 97 ALA A N 1
ATOM 764 C CA . ALA A 1 97 ? 3.895 -3.516 -13.156 1 95.25 97 ALA A CA 1
ATOM 765 C C . ALA A 1 97 ? 2.838 -4.441 -13.75 1 95.25 97 ALA A C 1
ATOM 767 O O . ALA A 1 97 ? 2.113 -4.059 -14.672 1 95.25 97 ALA A O 1
ATOM 768 N N . LEU A 1 98 ? 2.736 -5.672 -13.258 1 97.06 98 LEU A N 1
ATOM 769 C CA . LEU A 1 98 ? 1.696 -6.594 -13.711 1 97.06 98 LEU A CA 1
ATOM 770 C C . LEU A 1 98 ? 0.311 -6.059 -13.367 1 97.06 98 LEU A C 1
ATOM 772 O O . LEU A 1 98 ? -0.589 -6.066 -14.203 1 97.06 98 LEU A O 1
ATOM 776 N N . ILE A 1 99 ? 0.163 -5.555 -12.117 1 96.31 99 ILE A N 1
ATOM 777 C CA . ILE A 1 99 ? -1.115 -5.051 -11.625 1 96.31 99 ILE A CA 1
ATOM 778 C C . ILE A 1 99 ? -1.596 -3.908 -12.516 1 96.31 99 ILE A C 1
ATOM 780 O O . ILE A 1 99 ? -2.783 -3.82 -12.836 1 96.31 99 ILE A O 1
ATOM 784 N N . ARG A 1 100 ? -0.731 -3.051 -12.945 1 92.62 100 ARG A N 1
ATOM 785 C CA . ARG A 1 100 ? -1.049 -1.838 -13.688 1 92.62 100 ARG A CA 1
ATOM 786 C C . ARG A 1 100 ? -1.626 -2.174 -15.062 1 92.62 100 ARG A C 1
ATOM 788 O O . ARG A 1 100 ? -2.215 -1.314 -15.719 1 92.62 100 ARG A O 1
ATOM 795 N N . ASN A 1 101 ? -1.451 -3.35 -15.5 1 92.44 101 ASN A N 1
ATOM 796 C CA . ASN A 1 101 ? -1.998 -3.777 -16.781 1 92.44 101 ASN A CA 1
ATOM 797 C C . ASN A 1 101 ? -3.504 -4.016 -16.703 1 92.44 101 ASN A C 1
ATOM 799 O O . ASN A 1 101 ? -4.164 -4.191 -17.719 1 92.44 101 ASN A O 1
ATOM 803 N N . TYR A 1 102 ? -3.955 -3.986 -15.508 1 90.5 102 TYR A N 1
ATOM 804 C CA . TYR A 1 102 ? -5.379 -4.227 -15.305 1 90.5 102 TYR A CA 1
ATOM 805 C C . TYR A 1 102 ? -6.07 -2.971 -14.781 1 90.5 102 TYR A C 1
ATOM 807 O O . TYR A 1 102 ? -5.461 -2.158 -14.086 1 90.5 102 TYR A O 1
ATOM 815 N N . GLU A 1 103 ? -7.344 -2.879 -15.102 1 73.94 103 GLU A N 1
ATOM 816 C CA . GLU A 1 103 ? -8.125 -1.715 -14.688 1 73.94 103 GLU A CA 1
ATOM 817 C C . GLU A 1 103 ? -8.227 -1.627 -13.172 1 73.94 103 GLU A C 1
ATOM 819 O O . GLU A 1 103 ? -8.336 -2.648 -12.492 1 73.94 103 GLU A O 1
ATOM 824 N N . LYS A 1 104 ? -8.148 -0.562 -12.555 1 71.38 104 LYS A N 1
ATOM 825 C CA . LYS A 1 104 ? -8.305 -0.279 -11.133 1 71.38 104 LYS A CA 1
ATOM 826 C C . LYS A 1 104 ? -7.18 -0.922 -10.32 1 71.38 104 LYS A C 1
ATOM 828 O O . LYS A 1 104 ? -7.316 -1.122 -9.109 1 71.38 104 LYS A O 1
ATOM 833 N N . GLY A 1 105 ? -6.211 -1.425 -11.148 1 72.31 105 GLY A N 1
ATOM 834 C CA . GLY A 1 105 ? -5.047 -1.95 -10.461 1 72.31 105 GLY A CA 1
ATOM 835 C C . GLY A 1 105 ? -3.951 -0.917 -10.266 1 72.31 105 GLY A C 1
ATOM 836 O O . GLY A 1 105 ? -3.971 0.14 -10.898 1 72.31 105 GLY A O 1
ATOM 837 N N . GLY A 1 106 ? -3.195 -1.003 -9.227 1 82.19 106 GLY A N 1
ATOM 838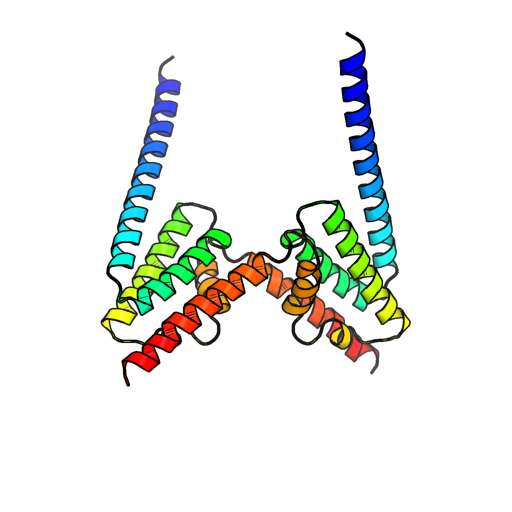 C CA . GLY A 1 106 ? -1.951 -0.263 -9.086 1 82.19 106 GLY A CA 1
ATOM 839 C C . GLY A 1 106 ? -2.086 0.973 -8.219 1 82.19 106 GLY A C 1
ATOM 840 O O . GLY A 1 106 ? -1.307 1.919 -8.352 1 82.19 106 GLY A O 1
ATOM 841 N N . TYR A 1 107 ? -3.184 0.991 -7.461 1 88.94 107 TYR A N 1
ATOM 842 C CA . TYR A 1 107 ? -3.451 2.188 -6.672 1 88.94 107 TYR A CA 1
ATOM 843 C C . TYR A 1 107 ? -2.338 2.434 -5.66 1 88.94 107 TYR A C 1
ATOM 845 O O . TYR A 1 107 ? -1.996 3.582 -5.371 1 88.94 107 TYR A O 1
ATOM 853 N N . VAL A 1 108 ? -1.704 1.35 -5.184 1 91.88 108 VAL A N 1
ATOM 854 C CA . VAL A 1 108 ? -0.614 1.525 -4.227 1 91.88 108 VAL A CA 1
ATOM 855 C C . VAL A 1 108 ? 0.544 2.262 -4.898 1 91.88 108 VAL A C 1
ATOM 857 O O . VAL A 1 108 ? 1.015 3.283 -4.391 1 91.88 108 VAL A O 1
ATOM 860 N N . ALA A 1 109 ? 1.015 1.758 -6.004 1 89.25 109 ALA A N 1
ATOM 861 C CA . ALA A 1 109 ? 2.107 2.383 -6.746 1 89.25 109 ALA A CA 1
ATOM 862 C C . ALA A 1 109 ? 1.76 3.818 -7.129 1 89.25 109 ALA A C 1
ATOM 864 O O . ALA A 1 109 ? 2.619 4.703 -7.098 1 89.25 109 ALA A O 1
ATOM 865 N N . ARG A 1 110 ? 0.516 4.055 -7.441 1 91.56 110 ARG A N 1
ATOM 866 C CA . ARG A 1 110 ? 0.082 5.387 -7.836 1 91.56 110 ARG A CA 1
ATOM 867 C C . ARG A 1 110 ? 0.186 6.367 -6.672 1 91.56 110 ARG A C 1
ATOM 869 O O . ARG A 1 110 ? 0.719 7.469 -6.824 1 91.56 110 ARG A O 1
ATOM 876 N N . GLU A 1 111 ? -0.276 5.953 -5.52 1 94.88 111 GLU A N 1
ATOM 877 C CA . GLU A 1 111 ? -0.222 6.832 -4.355 1 94.88 111 GLU A CA 1
ATOM 878 C C . GLU A 1 111 ? 1.216 7.051 -3.893 1 94.88 111 GLU A C 1
ATOM 880 O O . GLU A 1 111 ? 1.572 8.141 -3.451 1 94.88 111 GLU A O 1
ATOM 885 N N . GLN A 1 112 ? 2.025 6.035 -4.023 1 94.94 112 GLN A N 1
ATOM 886 C CA . GLN A 1 112 ? 3.439 6.191 -3.693 1 94.94 112 GLN A CA 1
ATOM 887 C C . GLN A 1 112 ? 4.113 7.191 -4.629 1 94.94 112 GLN A C 1
ATOM 889 O O . GLN A 1 112 ? 4.859 8.062 -4.18 1 94.94 112 GLN A O 1
ATOM 894 N N . LYS A 1 113 ? 3.838 7.047 -5.883 1 94.25 113 LYS A N 1
ATOM 895 C CA . LYS A 1 113 ? 4.402 7.969 -6.859 1 94.25 113 LYS A CA 1
ATOM 896 C C . LYS A 1 113 ? 3.912 9.391 -6.621 1 94.25 113 LYS A C 1
ATOM 898 O O . LYS A 1 113 ? 4.676 10.352 -6.758 1 94.25 113 LYS A O 1
ATOM 903 N N . ARG A 1 114 ? 2.639 9.516 -6.266 1 96.69 114 ARG A N 1
ATOM 904 C CA . ARG A 1 114 ? 2.076 10.828 -5.961 1 96.69 114 ARG A CA 1
ATOM 905 C C . ARG A 1 114 ? 2.795 11.469 -4.777 1 96.69 114 ARG A C 1
ATOM 907 O O . ARG A 1 114 ? 3.129 12.656 -4.816 1 96.69 114 ARG A O 1
ATOM 914 N N . LEU A 1 115 ? 3.059 10.672 -3.713 1 98.19 115 LEU A N 1
ATOM 915 C CA . LEU A 1 115 ? 3.793 11.164 -2.553 1 98.19 115 LEU A CA 1
ATOM 916 C C . LEU A 1 115 ? 5.199 11.609 -2.947 1 98.19 115 LEU A C 1
ATOM 918 O O . LEU A 1 115 ? 5.633 12.703 -2.596 1 98.19 115 LEU A O 1
ATOM 922 N N . ILE A 1 116 ? 5.867 10.812 -3.691 1 97.38 116 ILE A N 1
ATOM 923 C CA . ILE A 1 116 ? 7.234 11.094 -4.121 1 97.38 116 ILE A CA 1
ATOM 924 C C . ILE A 1 116 ? 7.258 12.383 -4.941 1 97.38 116 ILE A C 1
ATOM 926 O O . ILE A 1 116 ? 8.086 13.266 -4.699 1 97.38 116 ILE A O 1
ATOM 930 N N . GLY A 1 117 ? 6.348 12.477 -5.863 1 97.69 117 GLY A N 1
ATOM 931 C CA . GLY A 1 117 ? 6.262 13.68 -6.676 1 97.69 117 GLY A CA 1
ATOM 932 C C . GLY A 1 117 ? 6 14.93 -5.863 1 97.69 117 GLY A C 1
ATOM 933 O O . GLY A 1 117 ? 6.598 15.977 -6.113 1 97.69 117 GLY A O 1
ATOM 934 N N . ALA A 1 118 ? 5.059 14.828 -4.926 1 97.75 118 ALA A N 1
ATOM 935 C CA . ALA A 1 118 ? 4.723 15.961 -4.066 1 97.75 118 ALA A CA 1
ATOM 936 C C . ALA A 1 118 ? 5.941 16.422 -3.268 1 97.75 118 ALA A C 1
ATOM 938 O O . ALA A 1 118 ? 6.215 17.609 -3.174 1 97.75 118 ALA A O 1
ATOM 939 N N . ILE A 1 119 ? 6.703 15.445 -2.719 1 98.31 119 ILE A N 1
ATOM 940 C CA . ILE A 1 119 ? 7.879 15.773 -1.918 1 98.31 119 ILE A CA 1
ATOM 941 C C . ILE A 1 119 ? 8.969 16.359 -2.814 1 98.31 119 ILE A C 1
ATOM 943 O O . ILE A 1 119 ? 9.617 17.344 -2.451 1 98.31 119 ILE A O 1
ATOM 947 N N . ASP A 1 120 ? 9.188 15.758 -3.961 1 97.06 120 ASP A N 1
ATOM 948 C CA . ASP A 1 120 ? 10.203 16.25 -4.887 1 97.06 120 ASP A CA 1
ATOM 949 C C . ASP A 1 120 ? 9.922 17.688 -5.293 1 97.06 120 ASP A C 1
ATOM 951 O O . ASP A 1 120 ? 10.836 18.531 -5.305 1 97.06 120 ASP A O 1
ATOM 955 N N . ARG A 1 121 ? 8.711 17.953 -5.609 1 96.94 121 ARG A N 1
ATOM 956 C CA . ARG A 1 121 ? 8.32 19.297 -6.02 1 96.94 121 ARG A CA 1
ATOM 957 C C . ARG A 1 121 ? 8.508 20.297 -4.879 1 96.94 121 ARG A C 1
ATOM 959 O O . ARG A 1 121 ? 9.047 21.375 -5.074 1 96.94 121 ARG A O 1
ATOM 966 N N . ALA A 1 122 ? 8.047 19.875 -3.75 1 97.25 122 ALA A N 1
ATOM 967 C CA . ALA A 1 122 ? 8.148 20.75 -2.588 1 97.25 122 ALA A CA 1
ATOM 968 C C . ALA A 1 122 ? 9.609 21.016 -2.213 1 97.25 122 ALA A C 1
ATOM 970 O O . ALA A 1 122 ? 9.977 22.141 -1.875 1 97.25 122 ALA A O 1
ATOM 971 N N . ALA A 1 123 ? 10.43 19.969 -2.291 1 95.44 123 ALA A N 1
ATOM 972 C CA . ALA A 1 123 ? 11.836 20.078 -1.908 1 95.44 123 ALA A CA 1
ATOM 973 C C . ALA A 1 123 ? 12.648 20.812 -2.973 1 95.44 123 ALA A C 1
ATOM 975 O O . ALA A 1 123 ? 13.688 21.406 -2.676 1 95.44 123 ALA A O 1
ATOM 976 N N . GLY A 1 124 ? 12.32 20.516 -4.266 1 85.56 124 GLY A N 1
ATOM 977 C CA . GLY A 1 124 ? 13 21.219 -5.348 1 85.56 124 GLY A CA 1
ATOM 978 C C . GLY A 1 124 ? 12.797 22.719 -5.316 1 85.56 124 GLY A C 1
ATOM 979 O O . GLY A 1 124 ? 13.711 23.484 -5.648 1 85.56 124 GLY A O 1
ATOM 980 N N . LYS A 1 125 ? 11.656 23.125 -5.07 1 71.12 125 LYS A N 1
ATOM 981 C CA . LYS A 1 125 ? 11.328 24.547 -5.004 1 71.12 125 LYS A CA 1
ATOM 982 C C . LYS A 1 125 ? 12.047 25.219 -3.844 1 71.12 125 LYS A C 1
ATOM 984 O O . LYS A 1 125 ? 12.367 26.406 -3.914 1 71.12 125 LYS A O 1
ATOM 989 N N . GLU A 1 126 ? 12.242 24.391 -2.779 1 60.53 126 GLU A N 1
ATOM 990 C CA . GLU A 1 126 ? 12.984 24.938 -1.646 1 60.53 126 GLU A CA 1
ATOM 991 C C . GLU A 1 126 ? 14.391 25.344 -2.057 1 60.53 126 GLU A C 1
ATOM 993 O O . GLU A 1 126 ? 14.898 26.375 -1.609 1 60.53 126 GLU A O 1
ATOM 998 N N . ASN A 1 127 ? 15.031 24.453 -2.891 1 55.31 127 ASN A N 1
ATOM 999 C CA . ASN A 1 127 ? 16.391 24.766 -3.34 1 55.31 127 ASN A CA 1
ATOM 1000 C C . ASN A 1 127 ? 16.391 25.906 -4.344 1 55.31 127 ASN A C 1
ATOM 1002 O O . ASN A 1 127 ? 17.375 26.625 -4.469 1 55.31 127 ASN A O 1
ATOM 1006 N N . GLY A 1 128 ? 15.445 25.906 -5.09 1 47.72 128 GLY A N 1
ATOM 1007 C CA . GLY A 1 128 ? 15.438 27 -6.031 1 47.72 128 GLY A CA 1
ATOM 1008 C C . GLY A 1 128 ? 15.133 28.344 -5.379 1 47.72 128 GLY A C 1
ATOM 1009 O O . GLY A 1 128 ? 15.594 29.391 -5.848 1 47.72 128 GLY A O 1
ATOM 1010 N N . ALA A 1 129 ? 14.406 28.453 -4.402 1 46.75 129 ALA A N 1
ATOM 1011 C CA . ALA A 1 129 ? 14.094 29.75 -3.814 1 46.75 129 ALA A CA 1
ATOM 1012 C C . ALA A 1 129 ? 15.297 30.312 -3.055 1 46.75 129 ALA A C 1
ATOM 1014 O O . ALA A 1 129 ? 15.383 31.516 -2.824 1 46.75 129 ALA A O 1
ATOM 1015 N N . THR A 1 130 ? 16.156 29.531 -2.387 1 42.91 130 THR A N 1
ATOM 1016 C CA . THR A 1 130 ? 17.312 30.078 -1.69 1 42.91 130 THR A CA 1
ATOM 1017 C C . THR A 1 130 ? 18.391 30.516 -2.686 1 42.91 130 THR A C 1
ATOM 1019 O O . THR A 1 130 ? 19.406 31.109 -2.297 1 42.91 130 THR A O 1
ATOM 1022 N N . ARG A 1 131 ? 18.359 30.125 -3.975 1 37.09 131 ARG A N 1
ATOM 1023 C CA . ARG A 1 131 ? 19.359 30.797 -4.809 1 37.09 131 ARG A CA 1
ATOM 1024 C C . ARG A 1 131 ? 18.875 32.188 -5.23 1 37.09 131 ARG A C 1
ATOM 1026 O O . ARG A 1 131 ? 17.688 32.375 -5.457 1 37.09 131 ARG A O 1
ATOM 1033 N N . MET B 1 1 ? -37.344 -0.222 33.219 1 45.41 1 MET B N 1
ATOM 1034 C CA . MET B 1 1 ? -37.219 0.556 31.984 1 45.41 1 MET B CA 1
ATOM 1035 C C . MET B 1 1 ? -35.906 1.333 32 1 45.41 1 MET B C 1
ATOM 1037 O O . MET B 1 1 ? -35.438 1.797 30.953 1 45.41 1 MET B O 1
ATOM 1041 N N . SER B 1 2 ? -35.344 1.849 33.188 1 57.12 2 SER B N 1
ATOM 1042 C CA . SER B 1 2 ? -34.594 3.064 33.5 1 57.12 2 SER B CA 1
ATOM 1043 C C . SER B 1 2 ? -33.094 2.873 33.25 1 57.12 2 SER B C 1
ATOM 1045 O O . SER B 1 2 ? -32.438 3.775 32.75 1 57.12 2 SER B O 1
ATOM 1047 N N . THR B 1 3 ? -32.594 1.685 33.656 1 66.06 3 THR B N 1
ATOM 1048 C CA . THR B 1 3 ? -31.141 1.561 33.719 1 66.06 3 THR B CA 1
ATOM 1049 C C . THR B 1 3 ? -30.562 1.34 32.312 1 66.06 3 THR B C 1
ATOM 1051 O O . THR B 1 3 ? -29.469 1.806 32.031 1 66.06 3 THR B O 1
ATOM 1054 N N . SER B 1 4 ? -31.25 0.667 31.516 1 72.06 4 SER B N 1
ATOM 1055 C CA . SER B 1 4 ? -30.75 0.418 30.172 1 72.06 4 SER B CA 1
ATOM 1056 C C . SER B 1 4 ? -30.688 1.708 29.359 1 72.06 4 SER B C 1
ATOM 1058 O O . SER B 1 4 ? -29.781 1.893 28.547 1 72.06 4 SER B O 1
ATOM 1060 N N . ASP B 1 5 ? -31.641 2.541 29.734 1 71.06 5 ASP B N 1
ATOM 1061 C CA . ASP B 1 5 ? -31.734 3.818 29.031 1 71.06 5 ASP B CA 1
ATOM 1062 C C . ASP B 1 5 ? -30.562 4.727 29.406 1 71.06 5 ASP B C 1
ATOM 1064 O O . ASP B 1 5 ? -30.047 5.457 28.562 1 71.06 5 ASP B O 1
ATOM 1068 N N . THR B 1 6 ? -30.109 4.445 30.688 1 83 6 THR B N 1
ATOM 1069 C CA . THR B 1 6 ? -29 5.277 31.156 1 83 6 THR B CA 1
ATOM 1070 C C . THR B 1 6 ? -27.688 4.844 30.531 1 83 6 THR B C 1
ATOM 1072 O O . THR B 1 6 ? -26.875 5.684 30.125 1 83 6 THR B O 1
ATOM 1075 N N . GLU B 1 7 ? -27.516 3.537 30.344 1 86.38 7 GLU B N 1
ATOM 1076 C CA . GLU B 1 7 ? -26.297 3.023 29.75 1 86.38 7 GLU B CA 1
ATOM 1077 C C . GLU B 1 7 ? -26.188 3.396 28.281 1 86.38 7 GLU B C 1
ATOM 1079 O O . GLU B 1 7 ? -25.109 3.764 27.797 1 86.38 7 GLU B O 1
ATOM 1084 N N . GLU B 1 8 ? -27.359 3.311 27.688 1 88 8 GLU B N 1
ATOM 1085 C CA . GLU B 1 8 ? -27.406 3.721 26.281 1 88 8 GLU B CA 1
ATOM 1086 C C . GLU B 1 8 ? -27.141 5.219 26.141 1 88 8 GLU B C 1
ATOM 1088 O O . GLU B 1 8 ? -26.438 5.645 25.219 1 88 8 GLU B O 1
ATOM 1093 N N . GLY B 1 9 ? -27.688 5.93 27 1 87 9 GLY B N 1
ATOM 1094 C CA . GLY B 1 9 ? -27.453 7.363 27.016 1 87 9 GLY B CA 1
ATOM 1095 C C . GLY B 1 9 ? -26 7.727 27.234 1 87 9 GLY B C 1
ATOM 1096 O O . GLY B 1 9 ? -25.469 8.602 26.547 1 87 9 GLY B O 1
ATOM 1097 N N . ASN B 1 10 ? -25.359 6.98 28.125 1 89.88 10 ASN B N 1
ATOM 1098 C CA . ASN B 1 10 ? -23.953 7.207 28.406 1 89.88 10 ASN B CA 1
ATOM 1099 C C . ASN B 1 10 ? -23.062 6.84 27.219 1 89.88 10 ASN B C 1
ATOM 1101 O O . ASN B 1 10 ? -22.125 7.562 26.891 1 89.88 10 ASN B O 1
ATOM 1105 N N . PHE B 1 11 ? -23.562 5.73 26.609 1 89.38 11 PHE B N 1
ATOM 1106 C CA . PHE B 1 11 ? -22.797 5.297 25.438 1 89.38 11 PHE B CA 1
ATOM 1107 C C . PHE B 1 11 ? -22.891 6.332 24.328 1 89.38 11 PHE B C 1
ATOM 1109 O O . PHE B 1 11 ? -21.875 6.688 23.719 1 89.38 11 PHE B O 1
ATOM 1116 N N . ILE B 1 12 ? -24.016 6.859 24.031 1 90.38 12 ILE B N 1
ATOM 1117 C CA . ILE B 1 12 ? -24.25 7.82 22.953 1 90.38 12 ILE B CA 1
ATOM 1118 C C . ILE B 1 12 ? -23.5 9.117 23.25 1 90.38 12 ILE B C 1
ATOM 1120 O O . ILE B 1 12 ? -22.891 9.703 22.359 1 90.38 12 ILE B O 1
ATOM 1124 N N . SER B 1 13 ? -23.594 9.5 24.5 1 89.94 13 SER B N 1
ATOM 1125 C CA . SER B 1 13 ? -22.906 10.727 24.906 1 89.94 13 SER B CA 1
ATOM 1126 C C . SER B 1 13 ? -21.391 10.602 24.719 1 89.94 13 SER B C 1
ATOM 1128 O O . SER B 1 13 ? -20.75 11.547 24.266 1 89.94 13 SER B O 1
ATOM 1130 N N . ARG B 1 14 ? -20.906 9.523 25.047 1 87.62 14 ARG B N 1
ATOM 1131 C CA . ARG B 1 14 ? -19.469 9.281 24.891 1 87.62 14 ARG B CA 1
ATOM 1132 C C . ARG B 1 14 ? -19.062 9.297 23.422 1 87.62 14 ARG B C 1
ATOM 1134 O O . ARG B 1 14 ? -18.062 9.906 23.047 1 87.62 14 ARG B O 1
ATOM 1141 N N . ALA B 1 15 ? -19.938 8.656 22.672 1 87.31 15 ALA B N 1
ATOM 1142 C CA . ALA B 1 15 ? -19.688 8.594 21.234 1 87.31 15 ALA B CA 1
ATOM 1143 C C . ALA B 1 15 ? -19.734 9.984 20.609 1 87.31 15 ALA B C 1
ATOM 1145 O O . ALA B 1 15 ? -18.859 10.336 19.812 1 87.31 15 ALA B O 1
ATOM 1146 N N . LEU B 1 16 ? -20.609 10.742 20.953 1 88.81 16 LEU B N 1
ATOM 1147 C CA . LEU B 1 16 ? -20.766 12.102 20.453 1 88.81 16 LEU B CA 1
ATOM 1148 C C . LEU B 1 16 ? -19.562 12.961 20.859 1 88.81 16 LEU B C 1
ATOM 1150 O O . LEU B 1 16 ? -19.047 13.734 20.047 1 88.81 16 LEU B O 1
ATOM 1154 N N . SER B 1 17 ? -19.188 12.828 22.078 1 87.81 17 SER B N 1
ATOM 1155 C CA . SER B 1 17 ? -18.031 13.57 22.578 1 87.81 17 SER B CA 1
ATOM 1156 C C . SER B 1 17 ? -16.766 13.211 21.812 1 87.81 17 SER B C 1
ATOM 1158 O O . SER B 1 17 ? -15.945 14.078 21.516 1 87.81 17 SER B O 1
ATOM 1160 N N . GLN B 1 18 ? -16.672 11.977 21.547 1 87.06 18 GLN B N 1
ATOM 1161 C CA . GLN B 1 18 ? -15.516 11.508 20.797 1 87.06 18 GLN B CA 1
ATOM 1162 C C . GLN B 1 18 ? -15.508 12.094 19.375 1 87.06 18 GLN B C 1
ATOM 1164 O O . GLN B 1 18 ? -14.469 12.578 18.922 1 87.06 18 GLN B O 1
ATOM 1169 N N . VAL B 1 19 ? -16.609 12.109 18.75 1 87.25 19 VAL B N 1
ATOM 1170 C CA . VAL B 1 19 ? -16.734 12.609 17.375 1 87.25 19 VAL B CA 1
ATOM 1171 C C . VAL B 1 19 ? -16.438 14.109 17.359 1 87.25 19 VAL B C 1
ATOM 1173 O O . VAL B 1 19 ? -15.711 14.586 16.484 1 87.25 19 VAL B O 1
ATOM 1176 N N . ILE B 1 20 ? -16.906 14.836 18.25 1 83.44 20 ILE B N 1
ATOM 1177 C CA . ILE B 1 20 ? -16.672 16.266 18.359 1 83.44 20 ILE B CA 1
ATOM 1178 C C . ILE B 1 20 ? -15.188 16.531 18.594 1 83.44 20 ILE B C 1
ATOM 1180 O O . ILE B 1 20 ? -14.602 17.422 17.969 1 83.44 20 ILE B O 1
ATOM 1184 N N . GLY B 1 21 ? -14.625 15.766 19.484 1 84.12 21 GLY B N 1
ATOM 1185 C CA . GLY B 1 21 ? -13.203 15.906 19.766 1 84.12 21 GLY B CA 1
ATOM 1186 C C . GLY B 1 21 ? -12.328 15.641 18.562 1 84.12 21 GLY B C 1
ATOM 1187 O O . GLY B 1 21 ? -11.375 16.375 18.297 1 84.12 21 GLY B O 1
ATOM 1188 N N . ASP B 1 22 ? -12.75 14.641 17.875 1 89.94 22 ASP B N 1
ATOM 1189 C CA . ASP B 1 22 ? -12.008 14.297 16.672 1 89.94 22 ASP B CA 1
ATOM 1190 C C . ASP B 1 22 ? -12.102 15.398 15.617 1 89.94 22 ASP B C 1
ATOM 1192 O O . ASP B 1 22 ? -11.109 15.742 14.977 1 89.94 22 ASP B O 1
ATOM 1196 N N . LYS B 1 23 ? -13.211 15.93 15.484 1 93 23 LYS B N 1
ATOM 1197 C CA . LYS B 1 23 ? -13.422 17 14.516 1 93 23 LYS B CA 1
ATOM 1198 C C . LYS B 1 23 ? -12.625 18.25 14.891 1 93 23 LYS B C 1
ATOM 1200 O O . LYS B 1 23 ? -12.07 18.922 14.023 1 93 23 LYS B O 1
ATOM 1205 N N . ARG B 1 24 ? -12.633 18.562 16.188 1 95 24 ARG B N 1
ATOM 1206 C CA . ARG B 1 24 ? -11.867 19.719 16.672 1 95 24 ARG B CA 1
ATOM 1207 C C . ARG B 1 24 ? -10.375 19.531 16.406 1 95 24 ARG B C 1
ATOM 1209 O O . ARG B 1 24 ? -9.703 20.438 15.938 1 95 24 ARG B O 1
ATOM 1216 N N . ARG B 1 25 ? -9.891 18.453 16.734 1 96.06 25 ARG B N 1
ATOM 1217 C CA . ARG B 1 25 ? -8.477 18.172 16.516 1 96.06 25 ARG B CA 1
ATOM 1218 C C . ARG B 1 25 ? -8.125 18.25 15.039 1 96.06 25 ARG B C 1
ATOM 1220 O O . ARG B 1 25 ? -7.051 18.734 14.672 1 96.06 25 ARG B O 1
ATOM 1227 N N . TRP B 1 26 ? -9.031 17.797 14.211 1 96.56 26 TRP B N 1
ATOM 1228 C CA . TRP B 1 26 ? -8.82 17.875 12.766 1 96.56 26 TRP B CA 1
ATOM 1229 C C . TRP B 1 26 ? -8.75 19.312 12.305 1 96.56 26 TRP B C 1
ATOM 1231 O O . TRP B 1 26 ? -7.855 19.688 11.539 1 96.56 26 TRP B O 1
ATOM 1241 N N . ARG B 1 27 ? -9.609 20.062 12.828 1 96.75 27 ARG B N 1
ATOM 1242 C CA . ARG B 1 27 ? -9.609 21.469 12.477 1 96.75 27 ARG B CA 1
ATOM 1243 C C . ARG B 1 27 ? -8.328 22.156 12.93 1 96.75 27 ARG B C 1
ATOM 1245 O O . ARG B 1 27 ? -7.773 23 12.211 1 96.75 27 ARG B O 1
ATOM 1252 N N . GLN B 1 28 ? -7.934 21.828 14.078 1 97.88 28 GLN B N 1
ATOM 1253 C CA . GLN B 1 28 ? -6.688 22.375 14.594 1 97.88 28 GLN B CA 1
ATOM 1254 C C . GLN B 1 28 ? -5.496 21.938 13.742 1 97.88 28 GLN B C 1
ATOM 1256 O O . GLN B 1 28 ? -4.617 22.75 13.438 1 97.88 28 GLN B O 1
ATOM 1261 N N . TYR B 1 29 ? -5.43 20.703 13.398 1 98.19 29 TYR B N 1
ATOM 1262 C CA . TYR B 1 29 ? -4.387 20.172 12.523 1 98.19 29 TYR B CA 1
ATOM 1263 C C . TYR B 1 29 ? -4.344 20.922 11.203 1 98.19 29 TYR B C 1
ATOM 1265 O O . TYR B 1 29 ? -3.275 21.359 10.766 1 98.19 29 TYR B O 1
ATOM 1273 N N . LYS B 1 30 ? -5.477 21.125 10.594 1 98.31 30 LYS B N 1
ATOM 1274 C CA . LYS B 1 30 ? -5.539 21.797 9.305 1 98.31 30 LYS B CA 1
ATOM 1275 C C . LYS B 1 30 ? -5.098 23.25 9.43 1 98.31 30 LYS B C 1
ATOM 1277 O O . LYS B 1 30 ? -4.449 23.797 8.523 1 98.31 30 LYS B O 1
ATOM 1282 N N . ALA B 1 31 ? -5.492 23.906 10.547 1 98.56 31 ALA B N 1
ATOM 1283 C CA . ALA B 1 31 ? -5.062 25.281 10.797 1 98.56 31 ALA B CA 1
ATOM 1284 C C . ALA B 1 31 ? -3.543 25.375 10.914 1 98.56 31 ALA B C 1
ATOM 1286 O O . ALA B 1 31 ? -2.93 26.297 10.391 1 98.56 31 ALA B O 1
ATOM 1287 N N . ARG B 1 32 ? -2.969 24.406 11.609 1 98.69 32 ARG B N 1
ATOM 1288 C CA . ARG B 1 32 ? -1.517 24.344 11.742 1 98.69 32 ARG B CA 1
ATOM 1289 C C . ARG B 1 32 ? -0.848 24.188 10.383 1 98.69 32 ARG B C 1
ATOM 1291 O O . ARG B 1 32 ? 0.11 24.891 10.07 1 98.69 32 ARG B O 1
ATOM 1298 N N . VAL B 1 33 ? -1.37 23.312 9.586 1 98.69 33 VAL B N 1
ATOM 1299 C CA . VAL B 1 33 ? -0.791 23.031 8.281 1 98.69 33 VAL B CA 1
ATOM 1300 C C . VAL B 1 33 ? -0.883 24.266 7.395 1 98.69 33 VAL B C 1
ATOM 1302 O O . VAL B 1 33 ? 0.064 24.609 6.676 1 98.69 33 VAL B O 1
ATOM 1305 N N . LYS B 1 34 ? -1.944 24.953 7.488 1 98.5 34 LYS B N 1
ATOM 1306 C CA . LYS B 1 34 ? -2.176 26.156 6.688 1 98.5 34 LYS B CA 1
ATOM 1307 C C . LYS B 1 34 ? -1.154 27.234 7.012 1 98.5 34 LYS B C 1
ATOM 1309 O O . LYS B 1 34 ? -0.842 28.078 6.168 1 98.5 34 LYS B O 1
ATOM 1314 N N . GLN B 1 35 ? -0.62 27.25 8.18 1 98.44 35 GLN B N 1
ATOM 1315 C CA . GLN B 1 35 ? 0.311 28.281 8.625 1 98.44 35 GLN B CA 1
ATOM 1316 C C . GLN B 1 35 ? 1.733 27.969 8.164 1 98.44 35 GLN B C 1
ATOM 1318 O O . GLN B 1 35 ? 2.627 28.812 8.281 1 98.44 35 GLN B O 1
ATOM 1323 N N . LEU B 1 36 ? 1.973 26.797 7.664 1 98.56 36 LEU B N 1
ATOM 1324 C CA . LEU B 1 36 ? 3.305 26.422 7.199 1 98.56 36 LEU B CA 1
ATOM 1325 C C . LEU B 1 36 ? 3.682 27.219 5.949 1 98.56 36 LEU B C 1
ATOM 1327 O O . LEU B 1 36 ? 2.812 27.594 5.16 1 98.56 36 LEU B O 1
ATOM 1331 N N . PRO B 1 37 ? 5.023 27.469 5.793 1 98.12 37 PRO B N 1
ATOM 1332 C CA . PRO B 1 37 ? 5.445 28.016 4.5 1 98.12 37 PRO B CA 1
ATOM 1333 C C . PRO B 1 37 ? 4.98 27.156 3.322 1 98.12 37 PRO B C 1
ATOM 1335 O O . PRO B 1 37 ? 4.805 25.938 3.465 1 98.12 37 PRO B O 1
ATOM 1338 N N . PRO B 1 38 ? 4.824 27.656 2.17 1 97.5 38 PRO B N 1
ATOM 1339 C CA . PRO B 1 38 ? 4.16 26.984 1.045 1 97.5 38 PRO B CA 1
ATOM 1340 C C . PRO B 1 38 ? 4.777 25.641 0.706 1 97.5 38 PRO B C 1
ATOM 1342 O O . PRO B 1 38 ? 4.055 24.656 0.486 1 97.5 38 PRO B O 1
ATOM 1345 N N . ASP B 1 39 ? 6.125 25.578 0.679 1 97.5 39 ASP B N 1
ATOM 1346 C CA . ASP B 1 39 ? 6.762 24.312 0.296 1 97.5 39 ASP B CA 1
ATOM 1347 C C . ASP B 1 39 ? 6.559 23.25 1.369 1 97.5 39 ASP B C 1
ATOM 1349 O O . ASP B 1 39 ? 6.32 22.078 1.055 1 97.5 39 ASP B O 1
ATOM 1353 N N . TYR B 1 40 ? 6.613 23.672 2.621 1 98.5 40 TYR B N 1
ATOM 1354 C CA . TYR B 1 40 ? 6.383 22.734 3.713 1 98.5 40 TYR B CA 1
ATOM 1355 C C . TYR B 1 40 ? 4.93 22.281 3.738 1 98.5 40 TYR B C 1
ATOM 1357 O O . TYR B 1 40 ? 4.645 21.094 3.975 1 98.5 40 TYR B O 1
ATOM 1365 N N . ARG B 1 41 ? 4.039 23.188 3.434 1 98.62 41 ARG B N 1
ATOM 1366 C CA . ARG B 1 41 ? 2.619 22.859 3.359 1 98.62 41 ARG B CA 1
ATOM 1367 C C . ARG B 1 41 ? 2.346 21.844 2.258 1 98.62 41 ARG B C 1
ATOM 1369 O O . ARG B 1 41 ? 1.625 20.859 2.473 1 98.62 41 ARG B O 1
ATOM 1376 N N . ALA B 1 42 ? 2.977 22.031 1.115 1 98.25 42 ALA B N 1
ATOM 1377 C CA . ALA B 1 42 ? 2.811 21.109 -0.004 1 98.25 42 ALA B CA 1
ATOM 1378 C C . ALA B 1 42 ? 3.314 19.719 0.357 1 98.25 42 ALA B C 1
ATOM 1380 O O . ALA B 1 42 ? 2.699 18.719 -0.008 1 98.25 42 ALA B O 1
ATOM 1381 N N . ALA B 1 43 ? 4.445 19.688 1.092 1 98.62 43 ALA B N 1
ATOM 1382 C CA . ALA B 1 43 ? 4.992 18.422 1.537 1 98.62 43 ALA B CA 1
ATOM 1383 C C . ALA B 1 43 ? 4.035 17.703 2.488 1 98.62 43 ALA B C 1
ATOM 1385 O O . ALA B 1 43 ? 3.752 16.516 2.326 1 98.62 43 ALA B O 1
ATOM 1386 N N . VAL B 1 44 ? 3.486 18.438 3.402 1 98.81 44 VAL B N 1
ATOM 1387 C CA . VAL B 1 44 ? 2.576 17.859 4.387 1 98.81 44 VAL B CA 1
ATOM 1388 C C . VAL B 1 44 ? 1.294 17.406 3.695 1 98.81 44 VAL B C 1
ATOM 1390 O O . VAL B 1 44 ? 0.741 16.359 4.031 1 98.81 44 VAL B O 1
ATOM 1393 N N . ASP B 1 45 ? 0.863 18.141 2.705 1 98.62 45 ASP B N 1
ATOM 1394 C CA . ASP B 1 45 ? -0.316 17.719 1.948 1 98.62 45 ASP B CA 1
ATOM 1395 C C . ASP B 1 45 ? -0.087 16.375 1.258 1 98.62 45 ASP B C 1
ATOM 1397 O O . ASP B 1 45 ? -0.981 15.539 1.225 1 98.62 45 ASP B O 1
ATOM 1401 N N . GLY B 1 46 ? 1.098 16.219 0.698 1 98.5 46 GLY B N 1
ATOM 1402 C CA . GLY B 1 46 ? 1.461 14.938 0.113 1 98.5 46 GLY B CA 1
ATOM 1403 C C . GLY B 1 46 ? 1.479 13.805 1.122 1 98.5 46 GLY B C 1
ATOM 1404 O O . GLY B 1 46 ? 0.947 12.727 0.861 1 98.5 46 GLY B O 1
ATOM 1405 N N . VAL B 1 47 ? 2.018 14.055 2.285 1 98.75 47 VAL B N 1
ATOM 1406 C CA . VAL B 1 47 ? 2.074 13.062 3.357 1 98.75 47 VAL B CA 1
ATOM 1407 C C . VAL B 1 47 ? 0.662 12.742 3.838 1 98.75 47 VAL B C 1
ATOM 1409 O O . VAL B 1 47 ? 0.312 11.57 4.012 1 98.75 47 VAL B O 1
ATOM 1412 N N . GLU B 1 48 ? -0.109 13.758 4.008 1 98.5 48 GLU B N 1
ATOM 1413 C CA . GLU B 1 48 ? -1.488 13.609 4.461 1 98.5 48 GLU B CA 1
ATOM 1414 C C . GLU B 1 48 ? -2.285 12.719 3.518 1 98.5 48 GLU B C 1
ATOM 1416 O O . GLU B 1 48 ? -2.973 11.797 3.961 1 98.5 48 GLU B O 1
ATOM 1421 N N . ARG B 1 49 ? -2.197 12.984 2.277 1 97.62 49 ARG B N 1
ATOM 1422 C CA . ARG B 1 49 ? -2.904 12.18 1.288 1 97.62 49 ARG B CA 1
ATOM 1423 C C . ARG B 1 49 ? -2.488 10.711 1.372 1 97.62 49 ARG B C 1
ATOM 1425 O O . ARG B 1 49 ? -3.334 9.82 1.334 1 97.62 49 ARG B O 1
ATOM 1432 N N . TYR B 1 50 ? -1.22 10.469 1.49 1 97.62 50 TYR B N 1
ATOM 1433 C CA . TYR B 1 50 ? -0.709 9.109 1.604 1 97.62 50 TYR B CA 1
ATOM 1434 C C . TYR B 1 50 ? -1.238 8.43 2.861 1 97.62 50 TYR B C 1
ATOM 1436 O O . TYR B 1 50 ? -1.627 7.262 2.828 1 97.62 50 TYR B O 1
ATOM 1444 N N . LEU B 1 51 ? -1.281 9.164 3.975 1 96.81 51 LEU B N 1
ATOM 1445 C CA . LEU B 1 51 ? -1.753 8.625 5.246 1 96.81 51 LEU B CA 1
ATOM 1446 C C . LEU B 1 51 ? -3.246 8.328 5.188 1 96.81 51 LEU B C 1
ATOM 1448 O O . LEU B 1 51 ? -3.721 7.391 5.836 1 96.81 51 LEU B O 1
ATOM 1452 N N . MET B 1 52 ? -3.994 9.094 4.441 1 94.88 52 MET B N 1
ATOM 1453 C CA . MET B 1 52 ? -5.426 8.859 4.289 1 94.88 52 MET B CA 1
ATOM 1454 C C . MET B 1 52 ? -5.688 7.516 3.623 1 94.88 52 MET B C 1
ATOM 1456 O O . MET B 1 52 ? -6.707 6.871 3.891 1 94.88 52 MET B O 1
ATOM 1460 N N . HIS B 1 53 ? -4.75 7.043 2.881 1 92.69 53 HIS B N 1
ATOM 1461 C CA . HIS B 1 53 ? -4.926 5.785 2.166 1 92.69 53 HIS B CA 1
ATOM 1462 C C . HIS B 1 53 ? -4.328 4.617 2.945 1 92.69 53 HIS B C 1
ATOM 1464 O O . HIS B 1 53 ? -4.887 3.52 2.955 1 92.69 53 HIS B O 1
ATOM 1470 N N . PHE B 1 54 ? -3.191 4.918 3.662 1 92.31 54 PHE B N 1
ATOM 1471 C CA . PHE B 1 54 ? -2.43 3.775 4.156 1 92.31 54 PHE B CA 1
ATOM 1472 C C . PHE B 1 54 ? -2.135 3.926 5.645 1 92.31 54 PHE B C 1
ATOM 1474 O O . PHE B 1 54 ? -1.472 3.072 6.238 1 92.31 54 PHE B O 1
ATOM 1481 N N . GLY B 1 55 ? -2.572 5.012 6.203 1 93.44 55 GLY B N 1
ATOM 1482 C CA . GLY B 1 55 ? -2.352 5.234 7.625 1 93.44 55 GLY B CA 1
ATOM 1483 C C . GLY B 1 55 ? -3.236 4.371 8.508 1 93.44 55 GLY B C 1
ATOM 1484 O O . GLY B 1 55 ? -3.912 3.463 8.016 1 93.44 55 GLY B O 1
ATOM 1485 N N . PRO B 1 56 ? -3.1 4.605 9.82 1 92.31 56 PRO B N 1
ATOM 1486 C CA . PRO B 1 56 ? -3.949 3.877 10.766 1 92.31 56 PRO B CA 1
ATOM 1487 C C . PRO B 1 56 ? -5.438 4.031 10.461 1 92.31 56 PRO B C 1
ATOM 1489 O O . PRO B 1 56 ? -5.883 5.109 10.062 1 92.31 56 PRO B O 1
ATOM 1492 N N . THR B 1 57 ? -6.23 2.961 10.773 1 88.56 57 THR B N 1
ATOM 1493 C CA . THR B 1 57 ? -7.648 2.963 10.43 1 88.56 57 THR B CA 1
ATOM 1494 C C . THR B 1 57 ? -8.492 3.465 11.602 1 88.56 57 THR B C 1
ATOM 1496 O O . THR B 1 57 ? -9.648 3.842 11.422 1 88.56 57 THR B O 1
ATOM 1499 N N . ASP B 1 58 ? -7.891 3.412 12.734 1 90.25 58 ASP B N 1
ATOM 1500 C CA . ASP B 1 58 ? -8.633 3.947 13.867 1 90.25 58 ASP B CA 1
ATOM 1501 C C . ASP B 1 58 ? -8.422 5.453 14 1 90.25 58 ASP B C 1
ATOM 1503 O O . ASP B 1 58 ? -7.316 5.953 13.781 1 90.25 58 ASP B O 1
ATOM 1507 N N . GLY B 1 59 ? -9.43 6.145 14.422 1 90.06 59 GLY B N 1
ATOM 1508 C CA . GLY B 1 59 ? -9.461 7.602 14.43 1 90.06 59 GLY B CA 1
ATOM 1509 C C . GLY B 1 59 ? -8.43 8.219 15.359 1 90.06 59 GLY B C 1
ATOM 1510 O O . GLY B 1 59 ? -7.781 9.203 15.008 1 90.06 59 GLY B O 1
ATOM 1511 N N . GLU B 1 60 ? -8.289 7.625 16.5 1 92.19 60 GLU B N 1
ATOM 1512 C CA . GLU B 1 60 ? -7.379 8.195 17.484 1 92.19 60 GLU B CA 1
ATOM 1513 C C . GLU B 1 60 ? -5.934 8.117 17 1 92.19 60 GLU B C 1
ATOM 1515 O O . GLU B 1 60 ? -5.188 9.094 17.078 1 92.19 60 GLU B O 1
ATOM 1520 N N . SER B 1 61 ? -5.492 6.949 16.484 1 93.94 61 SER B N 1
ATOM 1521 C CA . SER B 1 61 ? -4.141 6.766 15.953 1 93.94 61 SER B CA 1
ATOM 1522 C C . SER B 1 61 ? -3.887 7.672 14.758 1 93.94 61 SER B C 1
ATOM 1524 O O . SER B 1 61 ? -2.816 8.273 14.641 1 93.94 61 SER B O 1
ATOM 1526 N N . ALA B 1 62 ? -4.902 7.719 13.906 1 93.88 62 ALA B N 1
ATOM 1527 C CA . ALA B 1 62 ? -4.766 8.57 12.734 1 93.88 62 ALA B CA 1
ATOM 1528 C C . ALA B 1 62 ? -4.566 10.031 13.133 1 93.88 62 ALA B C 1
ATOM 1530 O O . ALA B 1 62 ? -3.641 10.688 12.656 1 93.88 62 ALA B O 1
ATOM 1531 N N . THR B 1 63 ? -5.387 10.5 14.031 1 95.62 63 THR B N 1
ATOM 1532 C CA . THR B 1 63 ? -5.301 11.883 14.5 1 95.62 63 THR B CA 1
ATOM 1533 C C . THR B 1 63 ? -3.936 12.164 15.117 1 95.62 63 THR B C 1
ATOM 1535 O O . THR B 1 63 ? -3.303 13.172 14.805 1 95.62 63 THR B O 1
ATOM 1538 N N . SER B 1 64 ? -3.471 11.242 15.922 1 96.12 64 SER B N 1
ATOM 1539 C CA . SER B 1 64 ? -2.17 11.406 16.562 1 96.12 64 SER B CA 1
ATOM 1540 C C . SER B 1 64 ? -1.047 11.453 15.531 1 96.12 64 SER B C 1
ATOM 1542 O O . SER B 1 64 ? -0.1 12.227 15.672 1 96.12 64 SER B O 1
ATOM 1544 N N . LEU B 1 65 ? -1.188 10.672 14.5 1 96.94 65 LEU B N 1
ATOM 1545 C CA . LEU B 1 65 ? -0.17 10.648 13.461 1 96.94 65 LEU B CA 1
ATOM 1546 C C . LEU B 1 65 ? -0.165 11.953 12.672 1 96.94 65 LEU B C 1
ATOM 1548 O O . LEU B 1 65 ? 0.899 12.508 12.383 1 96.94 65 LEU B O 1
ATOM 1552 N N . PHE B 1 66 ? -1.32 12.492 12.383 1 97.81 66 PHE B N 1
ATOM 1553 C CA . PHE B 1 66 ? -1.391 13.781 11.703 1 97.81 66 PHE B CA 1
ATOM 1554 C C . PHE B 1 66 ? -0.741 14.875 12.539 1 97.81 66 PHE B C 1
ATOM 1556 O O . PHE B 1 66 ? -0.007 15.711 12.016 1 97.81 66 PHE B O 1
ATOM 1563 N N . GLU B 1 67 ? -0.939 14.836 13.766 1 98.12 67 GLU B N 1
ATOM 1564 C CA . GLU B 1 67 ? -0.347 15.82 14.664 1 98.12 67 GLU B CA 1
ATOM 1565 C C . GLU B 1 67 ? 1.169 15.664 14.734 1 98.12 67 GLU B C 1
ATOM 1567 O O . GLU B 1 67 ? 1.9 16.656 14.781 1 98.12 67 GLU B O 1
ATOM 1572 N N . GLU B 1 68 ? 1.602 14.43 14.758 1 98.12 68 GLU B N 1
ATOM 1573 C CA . GLU B 1 68 ? 3.035 14.156 14.703 1 98.12 68 GLU B CA 1
ATOM 1574 C C . GLU B 1 68 ? 3.664 14.734 13.438 1 98.12 68 GLU B C 1
ATOM 1576 O O . GLU B 1 68 ? 4.746 15.32 13.492 1 98.12 68 GLU B O 1
ATOM 1581 N N . VAL B 1 69 ? 3.002 14.594 12.328 1 98.62 69 VAL B N 1
ATOM 1582 C CA . VAL B 1 69 ? 3.479 15.141 11.07 1 98.62 69 VAL B CA 1
ATOM 1583 C C . VAL B 1 69 ? 3.535 16.672 11.156 1 98.62 69 VAL B C 1
ATOM 1585 O O . VAL B 1 69 ? 4.539 17.281 10.789 1 98.62 69 VAL B O 1
ATOM 1588 N N . ALA B 1 70 ? 2.461 17.281 11.695 1 98.75 70 ALA B N 1
ATOM 1589 C CA . ALA B 1 70 ? 2.465 18.734 11.852 1 98.75 70 ALA B CA 1
ATOM 1590 C C . ALA B 1 70 ? 3.639 19.188 12.719 1 98.75 70 ALA B C 1
ATOM 1592 O O . ALA B 1 70 ? 4.348 20.125 12.375 1 98.75 70 ALA B O 1
ATOM 1593 N N . ASP B 1 71 ? 3.865 18.469 13.812 1 98.62 71 ASP B N 1
ATOM 1594 C CA . ASP B 1 71 ? 4.965 18.797 14.711 1 98.62 71 ASP B CA 1
ATOM 1595 C C . ASP B 1 71 ? 6.305 18.781 13.969 1 98.62 71 ASP B C 1
ATOM 1597 O O . ASP B 1 71 ? 7.117 19.688 14.117 1 98.62 71 ASP B O 1
ATOM 1601 N N . LEU B 1 72 ? 6.555 17.766 13.211 1 98.5 72 LEU B N 1
ATOM 1602 C CA . LEU B 1 72 ? 7.816 17.562 12.508 1 98.5 72 LEU B CA 1
ATOM 1603 C C . LEU B 1 72 ? 8.078 18.688 11.516 1 98.5 72 LEU B C 1
ATOM 1605 O O . LEU B 1 72 ? 9.164 19.281 11.508 1 98.5 72 LEU B O 1
ATOM 1609 N N . PHE B 1 73 ? 7.07 19.047 10.781 1 98.69 73 PHE B N 1
ATOM 1610 C CA . PHE B 1 73 ? 7.281 20.016 9.711 1 98.69 73 PHE B CA 1
ATOM 1611 C C . PHE B 1 73 ? 7.25 21.438 10.25 1 98.69 73 PHE B C 1
ATOM 1613 O O . PHE B 1 73 ? 7.922 22.312 9.719 1 98.69 73 PHE B O 1
ATOM 1620 N N . GLU B 1 74 ? 6.492 21.656 11.336 1 98.81 74 GLU B N 1
ATOM 1621 C CA . GLU B 1 74 ? 6.539 22.953 12.008 1 98.81 74 GLU B CA 1
ATOM 1622 C C . GLU B 1 74 ? 7.934 23.234 12.555 1 98.81 74 GLU B C 1
ATOM 1624 O O . GLU B 1 74 ? 8.461 24.344 12.391 1 98.81 74 GLU B O 1
ATOM 1629 N N . ARG B 1 75 ? 8.523 22.281 13.211 1 98.5 75 ARG B N 1
ATOM 1630 C CA . ARG B 1 75 ? 9.875 22.422 13.75 1 98.5 75 ARG B CA 1
ATOM 1631 C C . ARG B 1 75 ? 10.891 22.672 12.633 1 98.5 75 ARG B C 1
ATOM 1633 O O . ARG B 1 75 ? 11.766 23.516 12.766 1 98.5 75 ARG B O 1
ATOM 1640 N N . ALA B 1 76 ? 10.75 21.875 11.578 1 98.31 76 ALA B N 1
ATOM 1641 C CA . ALA B 1 76 ? 11.664 22.031 10.453 1 98.31 76 ALA B CA 1
ATOM 1642 C C . ALA B 1 76 ? 11.562 23.422 9.844 1 98.31 76 ALA B C 1
ATOM 1644 O O . ALA B 1 76 ? 12.586 24.047 9.539 1 98.31 76 ALA B O 1
ATOM 1645 N N . ALA B 1 77 ? 10.344 23.891 9.672 1 97.88 77 ALA B N 1
ATOM 1646 C CA . ALA B 1 77 ? 10.133 25.219 9.109 1 97.88 77 ALA B CA 1
ATOM 1647 C C . ALA B 1 77 ? 10.719 26.297 10.016 1 97.88 77 ALA B C 1
ATOM 1649 O O . ALA B 1 77 ? 11.359 27.234 9.539 1 97.88 77 ALA B O 1
ATOM 1650 N N . ALA B 1 78 ? 10.516 26.094 11.273 1 97.62 78 ALA B N 1
ATOM 1651 C CA . ALA B 1 78 ? 11 27.078 12.234 1 97.62 78 ALA B CA 1
ATOM 1652 C C . ALA B 1 78 ? 12.523 27.141 12.234 1 97.62 78 ALA B C 1
ATOM 1654 O O . ALA B 1 78 ? 13.117 28.219 12.359 1 97.62 78 ALA B O 1
ATOM 1655 N N . ASP B 1 79 ? 13.172 25.953 11.961 1 96.81 79 ASP B N 1
ATOM 1656 C CA . ASP B 1 79 ? 14.633 25.844 12.023 1 96.81 79 ASP B CA 1
ATOM 1657 C C . ASP B 1 79 ? 15.25 26 10.641 1 96.81 79 ASP B C 1
ATOM 1659 O O . ASP B 1 79 ? 16.484 25.984 10.5 1 96.81 79 ASP B O 1
ATOM 1663 N N . GLY B 1 80 ? 14.43 26.172 9.758 1 96.12 80 GLY B N 1
ATOM 1664 C CA . GLY B 1 80 ? 14.922 26.297 8.398 1 96.12 80 GLY B CA 1
ATOM 1665 C C . GLY B 1 80 ? 15.516 25.016 7.859 1 96.12 80 GLY B C 1
ATOM 1666 O O . GLY B 1 80 ? 16.391 25.047 6.996 1 96.12 80 GLY B O 1
ATOM 1667 N N . THR B 1 81 ? 15.219 23.859 8.422 1 97.62 81 THR B N 1
ATOM 1668 C CA . THR B 1 81 ? 15.672 22.562 7.93 1 97.62 81 THR B CA 1
ATOM 1669 C C . THR B 1 81 ? 15.023 22.234 6.59 1 97.62 81 THR B C 1
ATOM 1671 O O . THR B 1 81 ? 13.797 22.25 6.469 1 97.62 81 THR B O 1
ATOM 1674 N N . PRO B 1 82 ? 15.82 21.953 5.578 1 97.44 82 PRO B N 1
ATOM 1675 C CA . PRO B 1 82 ? 15.242 21.609 4.281 1 97.44 82 PRO B CA 1
ATOM 1676 C C . PRO B 1 82 ? 14.367 20.344 4.34 1 97.44 82 PRO B C 1
ATOM 1678 O O . PRO B 1 82 ? 14.68 19.406 5.078 1 97.44 82 PRO B O 1
ATOM 1681 N N . ILE B 1 83 ? 13.328 20.266 3.555 1 98.31 83 ILE B N 1
ATOM 1682 C CA . ILE B 1 83 ? 12.359 19.172 3.5 1 98.31 83 ILE B CA 1
ATOM 1683 C C . ILE B 1 83 ? 13.094 17.844 3.262 1 98.31 83 ILE B C 1
ATOM 1685 O O . ILE B 1 83 ? 12.805 16.844 3.92 1 98.31 83 ILE B O 1
ATOM 1689 N N . ARG B 1 84 ? 14.055 17.875 2.311 1 97.69 84 ARG B N 1
ATOM 1690 C CA . ARG B 1 84 ? 14.773 16.656 1.961 1 97.69 84 ARG B CA 1
ATOM 1691 C C . ARG B 1 84 ? 15.555 16.125 3.152 1 97.69 84 ARG B C 1
ATOM 1693 O O . ARG B 1 84 ? 15.742 14.914 3.291 1 97.69 84 ARG B O 1
ATOM 1700 N N . ARG B 1 85 ? 15.922 16.953 4 1 97.25 85 ARG B N 1
ATOM 1701 C CA . ARG B 1 85 ? 16.656 16.516 5.188 1 97.25 85 ARG B CA 1
ATOM 1702 C C . ARG B 1 85 ? 15.727 15.836 6.18 1 97.25 85 ARG B C 1
ATOM 1704 O O . ARG B 1 85 ? 16.141 14.938 6.91 1 97.25 85 ARG B O 1
ATOM 1711 N N . ILE B 1 86 ? 14.445 16.125 6.25 1 97.12 86 ILE B N 1
ATOM 1712 C CA . ILE B 1 86 ? 13.438 15.547 7.125 1 97.12 86 ILE B CA 1
ATOM 1713 C C . ILE B 1 86 ? 12.977 14.203 6.559 1 97.12 86 ILE B C 1
ATOM 1715 O O . ILE B 1 86 ? 13.016 13.188 7.258 1 97.12 86 ILE B O 1
ATOM 1719 N N . VAL B 1 87 ? 12.641 14.242 5.277 1 97.94 87 VAL B N 1
ATOM 1720 C CA . VAL B 1 87 ? 11.953 13.141 4.617 1 97.94 87 VAL B CA 1
ATOM 1721 C C . VAL B 1 87 ? 12.969 12.125 4.105 1 97.94 87 VAL B C 1
ATOM 1723 O O . VAL B 1 87 ? 12.656 10.945 3.951 1 97.94 87 VAL B O 1
ATOM 1726 N N . GLY B 1 88 ? 14.195 12.609 3.885 1 96.56 88 GLY B N 1
ATOM 1727 C CA . GLY B 1 88 ? 15.211 11.758 3.295 1 96.56 88 GLY B CA 1
ATOM 1728 C C . GLY B 1 88 ? 15.016 11.531 1.807 1 96.56 88 GLY B C 1
ATOM 1729 O O . GLY B 1 88 ? 14.273 12.273 1.155 1 96.56 88 GLY B O 1
ATOM 1730 N N . ASN B 1 89 ? 15.719 10.492 1.314 1 95.44 89 ASN B N 1
ATOM 1731 C CA . ASN B 1 89 ? 15.711 10.227 -0.12 1 95.44 89 ASN B CA 1
ATOM 1732 C C . ASN B 1 89 ? 14.508 9.383 -0.527 1 95.44 89 ASN B C 1
ATOM 1734 O O . ASN B 1 89 ? 14.203 9.258 -1.714 1 95.44 89 ASN B O 1
ATOM 1738 N N . ASP B 1 90 ? 13.867 8.812 0.472 1 96.75 90 ASP B N 1
ATOM 1739 C CA . ASP B 1 90 ? 12.727 7.941 0.199 1 96.75 90 ASP B CA 1
ATOM 1740 C C . ASP B 1 90 ? 11.5 8.367 1.01 1 96.75 90 ASP B C 1
ATOM 1742 O O . ASP B 1 90 ? 11.312 7.91 2.139 1 96.75 90 ASP B O 1
ATOM 1746 N N . PRO B 1 91 ? 10.633 9.203 0.396 1 98.12 91 PRO B N 1
ATOM 1747 C CA . PRO B 1 91 ? 9.445 9.695 1.105 1 98.12 91 PRO B CA 1
ATOM 1748 C C . PRO B 1 91 ? 8.523 8.57 1.57 1 98.12 91 PRO B C 1
ATOM 1750 O O . PRO B 1 91 ? 7.898 8.68 2.627 1 98.12 91 PRO B O 1
ATOM 1753 N N . VAL B 1 92 ? 8.461 7.484 0.781 1 96.31 92 VAL B N 1
ATOM 1754 C CA . VAL B 1 92 ? 7.574 6.375 1.127 1 96.31 92 VAL B CA 1
ATOM 1755 C C . VAL B 1 92 ? 8.078 5.688 2.393 1 96.31 92 VAL B C 1
ATOM 1757 O O . VAL B 1 92 ? 7.309 5.441 3.322 1 96.31 92 VAL B O 1
ATOM 1760 N N . GLU B 1 93 ? 9.367 5.426 2.387 1 95.12 93 GLU B N 1
ATOM 1761 C CA . GLU B 1 93 ? 9.977 4.832 3.578 1 95.12 93 GLU B CA 1
ATOM 1762 C C . GLU B 1 93 ? 9.812 5.746 4.789 1 95.12 93 GLU B C 1
ATOM 1764 O O . GLU B 1 93 ? 9.586 5.277 5.902 1 95.12 93 GLU B O 1
ATOM 1769 N N . PHE B 1 94 ? 9.898 7.078 4.676 1 97.88 94 PHE B N 1
ATOM 1770 C CA . PHE B 1 94 ? 9.742 8.07 5.73 1 97.88 94 PHE B CA 1
ATOM 1771 C C . PHE B 1 94 ? 8.359 7.973 6.367 1 97.88 94 PHE B C 1
ATOM 1773 O O . PHE B 1 94 ? 8.242 7.844 7.586 1 97.88 94 PHE B O 1
ATOM 1780 N N . VAL B 1 95 ? 7.359 7.988 5.547 1 97.81 95 VAL B N 1
ATOM 1781 C CA . VAL B 1 95 ? 6 7.988 6.066 1 97.81 95 VAL B CA 1
ATOM 1782 C C . VAL B 1 95 ? 5.668 6.621 6.664 1 97.81 95 VAL B C 1
ATOM 1784 O O . VAL B 1 95 ? 5.02 6.531 7.707 1 97.81 95 VAL B O 1
ATOM 1787 N N . ASP B 1 96 ? 6.152 5.562 5.984 1 94.94 96 ASP B N 1
ATOM 1788 C CA . ASP B 1 96 ? 5.91 4.215 6.492 1 94.94 96 ASP B CA 1
ATOM 1789 C C . ASP B 1 96 ? 6.512 4.039 7.887 1 94.94 96 ASP B C 1
ATOM 1791 O O . ASP B 1 96 ? 5.938 3.352 8.734 1 94.94 96 ASP B O 1
ATOM 1795 N N . ALA B 1 97 ? 7.676 4.617 8.078 1 95.12 97 ALA B N 1
ATOM 1796 C CA . ALA B 1 97 ? 8.305 4.547 9.391 1 95.12 97 ALA B CA 1
ATOM 1797 C C . ALA B 1 97 ? 7.441 5.215 10.453 1 95.12 97 ALA B C 1
ATOM 1799 O O . ALA B 1 97 ? 7.328 4.719 11.578 1 95.12 97 ALA B O 1
ATOM 1800 N N . LEU B 1 98 ? 6.824 6.355 10.141 1 97 98 LEU B N 1
ATOM 1801 C CA . LEU B 1 98 ? 5.906 7.016 11.07 1 97 98 LEU B CA 1
ATOM 1802 C C . LEU B 1 98 ? 4.699 6.129 11.359 1 97 98 LEU B C 1
ATOM 1804 O O . LEU B 1 98 ? 4.309 5.961 12.516 1 97 98 LEU B O 1
ATOM 1808 N N . ILE B 1 99 ? 4.137 5.527 10.273 1 96.19 99 ILE B N 1
ATOM 1809 C CA . ILE B 1 99 ? 2.943 4.695 10.391 1 96.19 99 ILE B CA 1
ATOM 1810 C C . ILE B 1 99 ? 3.217 3.523 11.328 1 96.19 99 ILE B C 1
ATOM 1812 O O . ILE B 1 99 ? 2.367 3.162 12.141 1 96.19 99 ILE B O 1
ATOM 1816 N N . ARG B 1 100 ? 4.355 2.936 11.273 1 92.38 100 ARG B N 1
ATOM 1817 C CA . ARG B 1 100 ? 4.723 1.729 12.008 1 92.38 100 ARG B CA 1
ATOM 1818 C C . ARG B 1 100 ? 4.758 1.99 13.508 1 92.38 100 ARG B C 1
ATOM 1820 O O . ARG B 1 100 ? 4.766 1.052 14.305 1 92.38 100 ARG B O 1
ATOM 1827 N N . ASN B 1 101 ? 4.812 3.188 13.891 1 92.19 101 ASN B N 1
ATOM 1828 C CA . ASN B 1 101 ? 4.812 3.543 15.305 1 92.19 101 ASN B CA 1
ATOM 1829 C C . ASN B 1 101 ? 3.422 3.395 15.914 1 92.19 101 ASN B C 1
ATOM 1831 O O . ASN B 1 101 ? 3.268 3.469 17.141 1 92.19 101 ASN B O 1
ATOM 1835 N N . TYR B 1 102 ? 2.514 3.201 15.062 1 90.19 102 TYR B N 1
ATOM 1836 C CA . TYR B 1 102 ? 1.138 3.068 15.523 1 90.19 102 TYR B CA 1
ATOM 1837 C C . TYR B 1 102 ? 0.619 1.654 15.297 1 90.19 102 TYR B C 1
ATOM 1839 O O . TYR B 1 102 ? 1.021 0.986 14.344 1 90.19 102 TYR B O 1
ATOM 1847 N N . GLU B 1 103 ? -0.329 1.279 16.172 1 74 103 GLU B N 1
ATOM 1848 C CA . GLU B 1 103 ? -0.904 -0.06 16.078 1 74 103 GLU B CA 1
ATOM 1849 C C . GLU B 1 103 ? -1.67 -0.244 14.766 1 74 103 GLU B C 1
ATOM 1851 O O . GLU B 1 103 ? -2.316 0.688 14.289 1 74 103 GLU B O 1
ATOM 1856 N N . LYS B 1 104 ? -1.622 -1.302 14.094 1 71.38 104 LYS B N 1
ATOM 1857 C CA . LYS B 1 104 ? -2.342 -1.682 12.883 1 71.38 104 LYS B CA 1
ATOM 1858 C C . LYS B 1 104 ? -1.895 -0.839 11.688 1 71.38 104 LYS B C 1
ATOM 1860 O O . LYS B 1 104 ? -2.615 -0.729 10.695 1 71.38 104 LYS B O 1
ATOM 1865 N N . GLY B 1 105 ? -0.801 -0.075 12.023 1 72.06 105 GLY B N 1
ATOM 1866 C CA . GLY B 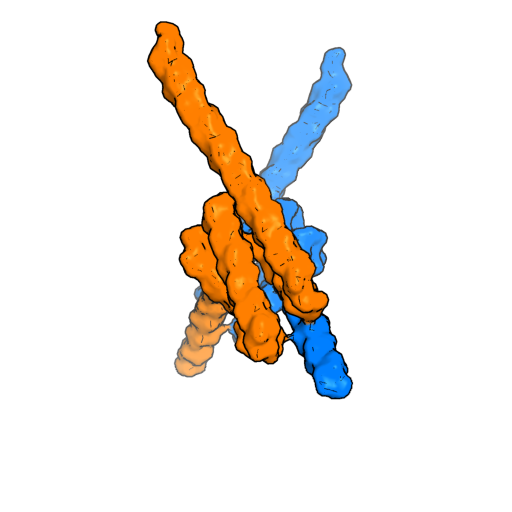1 105 ? -0.234 0.672 10.914 1 72.06 105 GLY B CA 1
ATOM 1867 C C . GLY B 1 105 ? 0.872 -0.077 10.195 1 72.06 105 GLY B C 1
ATOM 1868 O O . GLY B 1 105 ? 1.399 -1.063 10.711 1 72.06 105 GLY B O 1
ATOM 1869 N N . GLY B 1 106 ? 1.024 0.12 8.922 1 82.12 106 GLY B N 1
ATOM 1870 C CA . GLY B 1 106 ? 2.213 -0.298 8.195 1 82.12 106 GLY B CA 1
ATOM 1871 C C . GLY B 1 106 ? 2.014 -1.58 7.41 1 82.12 106 GLY B C 1
ATOM 1872 O O . GLY B 1 106 ? 2.975 -2.297 7.125 1 82.12 106 GLY B O 1
ATOM 1873 N N . TYR B 1 107 ? 0.729 -1.897 7.238 1 88.75 107 TYR B N 1
ATOM 1874 C CA . TYR B 1 107 ? 0.438 -3.166 6.578 1 88.75 107 TYR B CA 1
ATOM 1875 C C . TYR B 1 107 ? 1.011 -3.189 5.168 1 88.75 107 TYR B C 1
ATOM 1877 O O . TYR B 1 107 ? 1.46 -4.234 4.691 1 88.75 107 TYR B O 1
ATOM 1885 N N . VAL B 1 108 ? 1.07 -2.023 4.516 1 91.75 108 VAL B N 1
ATOM 1886 C CA . VAL B 1 108 ? 1.626 -1.983 3.166 1 91.75 108 VAL B CA 1
ATOM 1887 C C . VAL B 1 108 ? 3.104 -2.363 3.205 1 91.75 108 VAL B C 1
ATOM 1889 O O . VAL B 1 108 ? 3.539 -3.264 2.482 1 91.75 108 VAL B O 1
ATOM 1892 N N . ALA B 1 109 ? 3.879 -1.688 4.016 1 89.25 109 ALA B N 1
ATOM 1893 C CA . ALA B 1 109 ? 5.305 -1.973 4.152 1 89.25 109 ALA B CA 1
ATOM 1894 C C . ALA B 1 109 ? 5.535 -3.424 4.562 1 89.25 109 ALA B C 1
ATOM 1896 O O . ALA B 1 109 ? 6.48 -4.066 4.098 1 89.25 109 ALA B O 1
ATOM 1897 N N . ARG B 1 110 ? 4.664 -3.945 5.371 1 91.56 110 ARG B N 1
ATOM 1898 C CA . ARG B 1 110 ? 4.805 -5.32 5.84 1 91.56 110 ARG B CA 1
ATOM 1899 C C . ARG B 1 110 ? 4.613 -6.312 4.699 1 91.56 110 ARG B C 1
ATOM 1901 O O . ARG B 1 110 ? 5.414 -7.234 4.531 1 91.56 110 ARG B O 1
ATOM 1908 N N . GLU B 1 111 ? 3.59 -6.094 3.912 1 94.88 111 GLU B N 1
ATOM 1909 C CA . GLU B 1 111 ? 3.33 -6.996 2.795 1 94.88 111 GLU B CA 1
ATOM 1910 C C . GLU B 1 111 ? 4.414 -6.879 1.727 1 94.88 111 GLU B C 1
ATOM 1912 O O . GLU B 1 111 ? 4.789 -7.875 1.107 1 94.88 111 GLU B O 1
ATOM 1917 N N . GLN B 1 112 ? 4.922 -5.691 1.53 1 94.94 112 GLN B N 1
ATOM 1918 C CA . GLN B 1 112 ? 6.023 -5.512 0.592 1 94.94 112 GLN B CA 1
ATOM 1919 C C . GLN B 1 112 ? 7.273 -6.254 1.063 1 94.94 112 GLN B C 1
ATOM 1921 O O . GLN B 1 112 ? 7.926 -6.941 0.276 1 94.94 112 GLN B O 1
ATOM 1926 N N . LYS B 1 113 ? 7.562 -6.105 2.312 1 94.25 113 LYS B N 1
ATOM 1927 C CA . LYS B 1 113 ? 8.719 -6.797 2.875 1 94.25 113 LYS B CA 1
ATOM 1928 C C . LYS B 1 113 ? 8.539 -8.312 2.799 1 94.25 113 LYS B C 1
ATOM 1930 O O . LYS B 1 113 ? 9.492 -9.039 2.52 1 94.25 113 LYS B O 1
ATOM 1935 N N . ARG B 1 114 ? 7.309 -8.773 3.045 1 96.69 114 ARG B N 1
ATOM 1936 C CA . ARG B 1 114 ? 7.012 -10.195 2.945 1 96.69 114 ARG B CA 1
ATOM 1937 C C . ARG B 1 114 ? 7.254 -10.711 1.53 1 96.69 114 ARG B C 1
ATOM 1939 O O . ARG B 1 114 ? 7.848 -11.773 1.345 1 96.69 114 ARG B O 1
ATOM 1946 N N . LEU B 1 115 ? 6.805 -9.938 0.515 1 98.19 115 LEU B N 1
ATOM 1947 C CA . LEU B 1 115 ? 7.039 -10.305 -0.878 1 98.19 115 LEU B CA 1
ATOM 1948 C C . LEU B 1 115 ? 8.531 -10.359 -1.186 1 98.19 115 LEU B C 1
ATOM 1950 O O . LEU B 1 115 ? 9.016 -11.336 -1.759 1 98.19 115 LEU B O 1
ATOM 1954 N N . ILE B 1 116 ? 9.242 -9.375 -0.777 1 97.44 116 ILE B N 1
ATOM 1955 C CA . ILE B 1 116 ? 10.68 -9.289 -1.024 1 97.44 116 ILE B CA 1
ATOM 1956 C C . ILE B 1 116 ? 11.383 -10.477 -0.381 1 97.44 116 ILE B C 1
ATOM 1958 O O . ILE B 1 116 ? 12.203 -11.141 -1.021 1 97.44 116 ILE B O 1
ATOM 1962 N N . GLY B 1 117 ? 11.039 -10.734 0.842 1 97.69 117 GLY B N 1
ATOM 1963 C CA . GLY B 1 117 ? 11.633 -11.867 1.533 1 97.69 117 GLY B CA 1
ATOM 1964 C C . GLY B 1 117 ? 11.352 -13.188 0.851 1 97.69 117 GLY B C 1
ATOM 1965 O O . GLY B 1 117 ? 12.242 -14.039 0.74 1 97.69 117 GLY B O 1
ATOM 1966 N N . ALA B 1 118 ? 10.094 -13.391 0.45 1 97.81 118 ALA B N 1
ATOM 1967 C CA . ALA B 1 118 ? 9.703 -14.625 -0.232 1 97.81 118 ALA B CA 1
ATOM 1968 C C . ALA B 1 118 ? 10.508 -14.812 -1.518 1 97.81 118 ALA B C 1
ATOM 1970 O O . ALA B 1 118 ? 11 -15.914 -1.793 1 97.81 118 ALA B O 1
ATOM 1971 N N . ILE B 1 119 ? 10.68 -13.711 -2.293 1 98.38 119 ILE B N 1
ATOM 1972 C CA . ILE B 1 119 ? 11.406 -13.789 -3.555 1 98.38 119 ILE B CA 1
ATOM 1973 C C . ILE B 1 119 ? 12.891 -14.031 -3.277 1 98.38 119 ILE B C 1
ATOM 1975 O O . ILE B 1 119 ? 13.523 -14.852 -3.949 1 98.38 119 ILE B O 1
ATOM 1979 N N . ASP B 1 120 ? 13.445 -13.312 -2.322 1 97.12 120 ASP B N 1
ATOM 1980 C CA . ASP B 1 120 ? 14.852 -13.469 -1.983 1 97.12 120 ASP B CA 1
ATOM 1981 C C . ASP B 1 120 ? 15.156 -14.914 -1.581 1 97.12 120 ASP B C 1
ATOM 1983 O O . ASP B 1 120 ? 16.156 -15.492 -2.029 1 97.12 120 ASP B O 1
ATOM 1987 N N . ARG B 1 121 ? 14.32 -15.453 -0.768 1 97 121 ARG B N 1
ATOM 1988 C CA . ARG B 1 121 ? 14.508 -16.828 -0.308 1 97 121 ARG B CA 1
ATOM 1989 C C . ARG B 1 121 ? 14.398 -17.812 -1.466 1 97 121 ARG B C 1
ATOM 1991 O O . ARG B 1 121 ? 15.219 -18.719 -1.6 1 97 121 ARG B O 1
ATOM 1998 N N . ALA B 1 122 ? 13.398 -17.594 -2.234 1 97.31 122 ALA B N 1
ATOM 1999 C CA . ALA B 1 122 ? 13.18 -18.484 -3.365 1 97.31 122 ALA B CA 1
ATOM 2000 C C . ALA B 1 122 ? 14.32 -18.391 -4.371 1 97.31 122 ALA B C 1
ATOM 2002 O O . ALA B 1 122 ? 14.766 -19.406 -4.914 1 97.31 122 ALA B O 1
ATOM 2003 N N . ALA B 1 123 ? 14.805 -17.172 -4.617 1 95.44 123 ALA B N 1
ATOM 2004 C CA . ALA B 1 123 ? 15.867 -16.953 -5.598 1 95.44 123 ALA B CA 1
ATOM 2005 C C . ALA B 1 123 ? 17.219 -17.391 -5.055 1 95.44 123 ALA B C 1
ATOM 2007 O O . ALA B 1 123 ? 18.125 -17.719 -5.824 1 95.44 123 ALA B O 1
ATOM 2008 N N . GLY B 1 124 ? 17.453 -17.109 -3.732 1 85.25 124 GLY B N 1
ATOM 2009 C CA . GLY B 1 124 ? 18.703 -17.547 -3.113 1 85.25 124 GLY B CA 1
ATOM 2010 C C . GLY B 1 124 ? 18.891 -19.047 -3.143 1 85.25 124 GLY B C 1
ATOM 2011 O O . GLY B 1 124 ? 20.016 -19.531 -3.295 1 85.25 124 GLY B O 1
ATOM 2012 N N . LYS B 1 125 ? 17.906 -19.734 -2.873 1 69.94 125 LYS B N 1
ATOM 2013 C CA . LYS B 1 125 ? 17.953 -21.203 -2.861 1 69.94 125 LYS B CA 1
ATOM 2014 C C . LYS B 1 125 ? 18.219 -21.75 -4.262 1 69.94 125 LYS B C 1
ATOM 2016 O O . LYS B 1 125 ? 18.812 -22.812 -4.41 1 69.94 125 LYS B O 1
ATOM 2021 N N . GLU B 1 126 ? 17.672 -20.984 -5.246 1 60 126 GLU B N 1
ATOM 2022 C CA . GLU B 1 126 ? 17.953 -21.406 -6.617 1 60 126 GLU B CA 1
ATOM 2023 C C . GLU B 1 126 ? 19.453 -21.438 -6.895 1 60 126 GLU B C 1
ATOM 2025 O O . GLU B 1 126 ? 19.938 -22.344 -7.578 1 60 126 GLU B O 1
ATOM 2030 N N . ASN B 1 127 ? 20.156 -20.344 -6.395 1 54.69 127 ASN B N 1
ATOM 2031 C CA . ASN B 1 127 ? 21.594 -20.297 -6.617 1 54.69 127 ASN B CA 1
ATOM 2032 C C . ASN B 1 127 ? 22.328 -21.344 -5.777 1 54.69 127 ASN B C 1
ATOM 2034 O O . ASN B 1 127 ? 23.406 -21.781 -6.145 1 54.69 127 ASN B O 1
ATOM 2038 N N . GLY B 1 128 ? 21.828 -21.5 -4.691 1 47.22 128 GLY B N 1
ATOM 2039 C CA . GLY B 1 128 ? 22.531 -22.516 -3.914 1 47.22 128 GLY B CA 1
ATOM 2040 C C . GLY B 1 128 ? 22.297 -23.922 -4.43 1 47.22 128 GLY B C 1
ATOM 2041 O O . GLY B 1 128 ? 23.172 -24.781 -4.293 1 47.22 128 GLY B O 1
ATOM 2042 N N . ALA B 1 129 ? 21.266 -24.281 -4.977 1 46.44 129 ALA B N 1
ATOM 2043 C CA . ALA B 1 129 ? 21.062 -25.656 -5.43 1 46.44 129 ALA B CA 1
ATOM 2044 C C . ALA B 1 129 ? 21.891 -25.953 -6.68 1 46.44 129 ALA B C 1
ATOM 2046 O O . ALA B 1 129 ? 22.156 -27.109 -6.988 1 46.44 129 ALA B O 1
ATOM 2047 N N . THR B 1 130 ? 22.125 -25.031 -7.637 1 42.41 130 THR B N 1
ATOM 2048 C CA . THR B 1 130 ? 22.938 -25.328 -8.805 1 42.41 130 THR B CA 1
ATOM 2049 C C . THR B 1 130 ? 24.422 -25.453 -8.414 1 42.41 130 THR B C 1
ATOM 2051 O O . THR B 1 130 ? 25.25 -25.797 -9.25 1 42.41 130 THR B O 1
ATOM 2054 N N . ARG B 1 131 ? 24.859 -25.047 -7.219 1 36.19 131 ARG B N 1
ATOM 2055 C CA . ARG B 1 131 ? 26.25 -25.422 -6.965 1 36.19 131 ARG B CA 1
ATOM 2056 C C . ARG B 1 131 ? 26.344 -26.859 -6.469 1 36.19 131 ARG B C 1
ATOM 2058 O O . ARG B 1 131 ? 25.469 -27.328 -5.734 1 36.19 131 ARG B O 1
#

Foldseek 3Di:
DPDVVVVVVVVVVVVVVVVVVLVVLVVVLVVLLVPADPVLSVVLVVLLVVCVPAADPDSVRSSVLSVVSSVQSVVCRVVVPDPCVQCPPDVVVSSLVSRVVDPPGNVVVVVVVVVVVVVCVVVVVVVVVVD/DPVVVVVVVVVVVVVVVVVVVLVVLVVVLVVLLVPADPVLSVVLVVLLVVCVVAADPDSVRSSVLSVVSSVQSVVCRVVVPDPCVQCPPDVVVSSLVSRVVDPPGNVVVVVVVVVVVVVCVVVVVVVVVVD

Radius of gyration: 24.67 Å; Cα contacts (8 Å, |Δi|>4): 219; chains: 2; bounding box: 73×59×53 Å

Secondary structure (DSSP, 8-state):
-HHHHHHHHHHHHHHHHHHHHHHHHHHHHHHHHHTS-HHHHHHHHHHHHHHHHHS-SSHHHHHHHHHHHHHHHHHHHHHT--HHHHH-S-HHHHHHHHHTTSTT--HHHHHHHHHHHHHHHHHHHHHHHT-/-HHHHHHHHHHHHHHHHHHHHHHHHHHHHHHHHHTS-HHHHHHHHHHHHHHHHHS-SSHHHHHHHHHHHHHHHHHHHHHT--HHHHH-S-HHHHHHHHHTTSTT--HHHHHHHHHHHHHHHHHHHHHHHT-

InterPro domains:
  IPR008316 Uncharacterised conserved protein UCP029876 [PF06304] (18-115)

pLDDT: mean 90.73, std 12.8, range [36.19, 98.81]

Sequence (262 aa):
MSTSDTEEGNFISRALSQVIGDKRRWRQYKARVKQLPPDYRAAVDGVERYLMHFGPTDGESATSLFEEVADLFERAAADGTPIRRIVGNDPVEFVDALIRNYEKGGYVAREQKRLIGAIDRAAGKENGATRMSTSDTEEGNFISRALSQVIGDKRRWRQYKARVKQLPPDYRAAVDGVERYLMHFGPTDGESATSLFEEVADLFERAAADGTPIRRIVGNDPVEFVDALIRNYEKGGYVAREQKRLIGAIDRAAGKENGATR